Protein AF-A0A0S4PT50-F1 (afdb_monomer)

pLDDT: mean 87.24, std 13.88, range [37.84, 98.81]

InterPro domains:
  IPR005046 Protein of unknown function DUF285 [PF03382] (153-265)

Solvent-accessible surface area (backbone atoms only — not comparable to full-atom values): 17778 Å² total; per-residue (Å²): 135,84,82,76,79,74,79,75,79,73,50,76,64,54,51,41,27,49,50,45,51,54,52,56,55,48,55,72,72,46,51,79,85,48,44,64,60,50,49,52,51,50,51,53,38,44,74,74,64,33,58,88,52,67,66,62,51,51,53,44,51,52,51,45,50,50,46,46,48,53,68,63,68,55,84,69,82,73,95,81,78,55,49,80,75,36,70,64,42,50,47,45,53,50,52,57,48,45,71,73,36,92,53,52,66,62,40,50,46,68,71,73,50,65,82,75,46,71,75,85,56,77,77,41,72,35,70,38,54,70,54,42,46,55,53,72,69,39,75,77,56,28,46,46,18,42,46,45,78,51,38,62,58,39,53,47,57,37,48,60,33,82,60,70,70,62,59,38,51,54,69,45,68,44,57,81,28,36,37,36,27,26,22,31,19,41,11,44,54,43,57,64,67,54,43,76,42,47,43,61,51,23,35,33,36,29,24,22,31,18,38,9,36,39,29,58,51,62,49,46,77,38,46,41,55,54,25,33,30,36,32,23,21,32,18,35,9,33,50,25,60,52,60,52,44,77,37,46,40,53,48,23,30,30,36,27,27,24,34,15,38,9,36,50,26,60,56,64,52,47,73,42,35,36,53,51,30,55,35,39,26,23,24,35,22,41,10,46,49,38,71,61,70,46,57,67,35,56,88,26,46,36,86,90,45,44,46,46,48,30,59,49,73,30,45,71,54,73,90,75,73,56,83,66,67,36,81,49,54,42,76,46,98,87,73,38,44,43,76,111

Structure (mmCIF, N/CA/C/O backbone):
data_AF-A0A0S4PT50-F1
#
_entry.id   AF-A0A0S4PT50-F1
#
loop_
_atom_site.group_PDB
_atom_site.id
_atom_site.type_symbol
_atom_site.label_atom_id
_atom_site.label_alt_id
_atom_site.label_comp_id
_atom_site.label_asym_id
_atom_site.label_entity_id
_atom_site.label_seq_id
_atom_site.pdbx_PDB_ins_code
_atom_site.Cartn_x
_atom_site.Cartn_y
_atom_site.Cartn_z
_atom_site.occupancy
_atom_site.B_iso_or_equiv
_atom_site.auth_seq_id
_atom_site.auth_comp_id
_atom_site.auth_asym_id
_atom_site.auth_atom_id
_atom_site.pdbx_PDB_model_num
ATOM 1 N N . MET A 1 1 ? 23.728 16.546 46.001 1.00 37.84 1 MET A N 1
ATOM 2 C CA . MET A 1 1 ? 22.811 15.415 46.245 1.00 37.84 1 MET A CA 1
ATOM 3 C C . MET A 1 1 ? 22.078 15.161 44.945 1.00 37.84 1 MET A C 1
ATOM 5 O O . MET A 1 1 ? 21.221 15.949 44.573 1.00 37.84 1 MET A O 1
ATOM 9 N N . GLU A 1 2 ? 22.522 14.156 44.195 1.00 38.00 2 GLU A N 1
ATOM 10 C CA . GLU A 1 2 ? 21.869 13.728 42.958 1.00 38.00 2 GLU A CA 1
ATOM 11 C C . GLU A 1 2 ? 20.488 13.161 43.289 1.00 38.00 2 GLU A C 1
ATOM 13 O O . GLU A 1 2 ? 20.361 12.212 44.064 1.00 38.00 2 GLU A O 1
ATOM 18 N N . ASN A 1 3 ? 19.453 13.764 42.708 1.00 40.28 3 ASN A N 1
ATOM 19 C CA . ASN A 1 3 ? 18.083 13.273 42.767 1.00 40.28 3 ASN A CA 1
ATOM 20 C C . ASN A 1 3 ? 17.994 11.965 41.965 1.00 40.28 3 ASN A C 1
ATOM 22 O O . ASN A 1 3 ? 17.721 11.968 40.763 1.00 40.28 3 ASN A O 1
ATOM 26 N N . LYS A 1 4 ? 18.224 10.830 42.633 1.00 45.53 4 LYS A N 1
ATOM 27 C CA . LYS A 1 4 ? 17.764 9.527 42.152 1.00 45.53 4 LYS A CA 1
ATOM 28 C C . LYS A 1 4 ? 16.236 9.576 42.113 1.00 45.53 4 LYS A C 1
ATOM 30 O O . LYS A 1 4 ? 15.585 9.435 43.142 1.00 45.53 4 LYS A O 1
ATOM 35 N N . LYS A 1 5 ? 15.656 9.798 40.929 1.00 47.50 5 LYS A N 1
ATOM 36 C CA . LYS A 1 5 ? 14.254 9.452 40.663 1.00 47.50 5 LYS A CA 1
ATOM 37 C C . LYS A 1 5 ? 14.133 7.939 40.850 1.00 47.50 5 LYS A C 1
ATOM 39 O O . LYS A 1 5 ? 14.455 7.176 39.944 1.00 47.50 5 LYS A O 1
ATOM 44 N N . GLU A 1 6 ? 13.730 7.509 42.040 1.00 46.19 6 GLU A N 1
ATOM 45 C CA . GLU A 1 6 ? 13.283 6.141 42.273 1.00 46.19 6 GLU A CA 1
ATOM 46 C C . GLU A 1 6 ? 12.108 5.868 41.331 1.00 46.19 6 GLU A C 1
ATOM 48 O O . GLU A 1 6 ? 11.058 6.510 41.408 1.00 46.19 6 GLU A O 1
ATOM 53 N N . SER A 1 7 ? 12.297 4.947 40.387 1.00 55.12 7 SER A N 1
ATOM 54 C CA . SER A 1 7 ? 11.207 4.446 39.560 1.00 55.12 7 SER A CA 1
ATOM 55 C C . SER A 1 7 ? 10.262 3.654 40.460 1.00 55.12 7 SER A C 1
ATOM 57 O O . SER A 1 7 ? 10.511 2.484 40.749 1.00 55.12 7 SER A O 1
ATOM 59 N N . LYS A 1 8 ? 9.206 4.307 40.948 1.00 77.31 8 LYS A N 1
ATOM 60 C CA . LYS A 1 8 ? 8.160 3.663 41.743 1.00 77.31 8 LYS A CA 1
ATOM 61 C C . LYS A 1 8 ? 7.569 2.502 40.938 1.00 77.31 8 LYS A C 1
ATOM 63 O O . LYS A 1 8 ? 7.150 2.688 39.795 1.00 77.31 8 LYS A O 1
ATOM 68 N N . GLU A 1 9 ? 7.576 1.301 41.510 1.00 83.81 9 GLU A N 1
ATOM 69 C CA . GLU A 1 9 ? 7.018 0.129 40.841 1.00 83.81 9 GLU A CA 1
ATOM 70 C C . GLU A 1 9 ? 5.496 0.280 40.701 1.00 83.81 9 GLU A C 1
ATOM 72 O O . GLU A 1 9 ? 4.805 0.593 41.671 1.00 83.81 9 GLU A O 1
ATOM 77 N N . LEU A 1 10 ? 4.979 0.074 39.485 1.00 84.88 10 LEU A N 1
ATOM 78 C CA . LEU A 1 10 ? 3.548 0.184 39.203 1.00 84.88 10 LEU A CA 1
ATOM 79 C C . LEU A 1 10 ? 2.766 -0.880 39.984 1.00 84.88 10 LEU A C 1
ATOM 81 O O . LEU A 1 10 ? 3.103 -2.068 39.970 1.00 84.88 10 LEU A O 1
ATOM 85 N N . THR A 1 11 ? 1.667 -0.469 40.600 1.00 91.50 11 THR A N 1
ATOM 86 C CA . THR A 1 11 ? 0.688 -1.369 41.208 1.00 91.50 11 THR A CA 1
ATOM 87 C C . THR A 1 11 ? 0.082 -2.310 40.154 1.00 91.50 11 THR A C 1
ATOM 89 O O . THR A 1 11 ? 0.075 -1.999 38.958 1.00 91.50 11 THR A O 1
ATOM 92 N N . PRO A 1 12 ? -0.498 -3.460 40.549 1.00 91.62 12 PRO A N 1
ATOM 93 C CA . PRO A 1 12 ? -1.178 -4.352 39.607 1.00 91.62 12 PRO A CA 1
ATOM 94 C C . PRO A 1 12 ? -2.287 -3.665 38.794 1.00 91.62 12 PRO A C 1
ATOM 96 O O . PRO A 1 12 ? -2.508 -4.017 37.636 1.00 91.62 12 PRO A O 1
ATOM 99 N N . GLN A 1 13 ? -2.973 -2.681 39.384 1.00 91.69 13 GLN A N 1
ATOM 100 C CA . GLN A 1 13 ? -3.990 -1.885 38.697 1.00 91.69 13 GLN A CA 1
ATOM 101 C C . GLN A 1 13 ? -3.366 -0.948 37.658 1.00 91.69 13 GLN A C 1
ATOM 103 O O . GLN A 1 13 ? -3.816 -0.922 36.516 1.00 91.69 13 GLN A O 1
ATOM 108 N N . GLU A 1 14 ? -2.308 -0.223 38.023 1.00 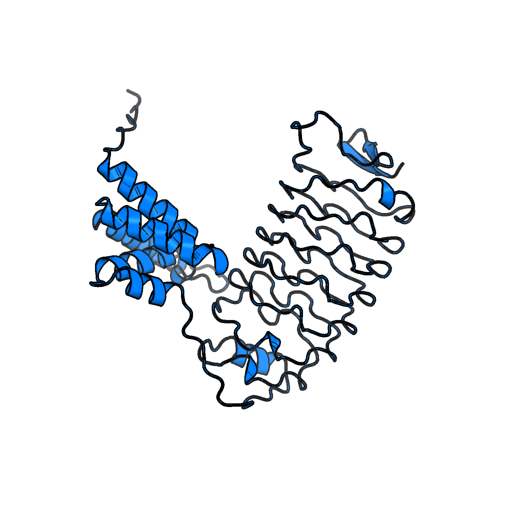90.44 14 GLU A N 1
ATOM 109 C CA . GLU A 1 14 ? -1.590 0.663 37.100 1.00 90.44 14 GLU A CA 1
ATOM 110 C C . GLU A 1 14 ? -0.959 -0.118 35.938 1.00 90.44 14 GLU A C 1
ATOM 112 O O . GLU A 1 14 ? -1.009 0.341 34.799 1.00 90.44 14 GLU A O 1
ATOM 117 N N . LYS A 1 15 ? -0.443 -1.333 36.190 1.00 92.50 15 LYS A N 1
ATOM 118 C CA . LYS A 1 15 ? 0.046 -2.245 35.139 1.00 92.50 15 LYS A CA 1
ATOM 119 C C . LYS A 1 15 ? -1.070 -2.597 34.140 1.00 92.50 15 LYS A C 1
ATOM 121 O O . LYS A 1 15 ? -0.847 -2.489 32.937 1.00 92.50 15 LYS A O 1
ATOM 126 N N . ARG A 1 16 ? -2.280 -2.934 34.613 1.00 94.62 16 ARG A N 1
ATOM 127 C CA . ARG A 1 16 ? -3.446 -3.203 33.741 1.00 94.62 16 ARG A CA 1
ATOM 128 C C . ARG A 1 16 ? -3.918 -1.968 32.974 1.00 94.62 16 ARG A C 1
ATOM 130 O O . ARG A 1 16 ? -4.246 -2.077 31.798 1.00 94.62 16 ARG A O 1
ATOM 137 N N . ASN A 1 17 ? -3.954 -0.803 33.621 1.00 93.75 17 ASN A N 1
ATOM 138 C CA . ASN A 1 17 ? -4.331 0.451 32.963 1.00 93.75 17 ASN A CA 1
ATOM 139 C C . ASN A 1 17 ? -3.337 0.793 31.848 1.00 93.75 17 ASN A C 1
ATOM 141 O O . ASN A 1 17 ? -3.745 1.147 30.746 1.00 93.75 17 ASN A O 1
ATOM 145 N N . LYS A 1 18 ? -2.035 0.627 32.114 1.00 92.94 18 LYS A N 1
ATOM 146 C CA . LYS A 1 18 ? -0.983 0.797 31.112 1.00 92.94 18 LYS A CA 1
ATOM 147 C C . LYS A 1 18 ? -1.167 -0.154 29.931 1.00 92.94 18 LYS A C 1
ATOM 149 O O . LYS A 1 18 ? -1.162 0.303 28.796 1.00 92.94 18 LYS A O 1
ATOM 154 N N . GLU A 1 19 ? -1.407 -1.438 30.192 1.00 95.44 19 GLU A N 1
ATOM 155 C CA . GLU A 1 19 ? -1.668 -2.422 29.135 1.00 95.44 19 GLU A CA 1
ATOM 156 C C . GLU A 1 19 ? -2.895 -2.039 28.291 1.00 95.44 19 GLU A C 1
ATOM 158 O O . GLU A 1 19 ? -2.848 -2.111 27.066 1.00 95.44 19 GLU A O 1
ATOM 163 N N . LEU A 1 20 ? -3.972 -1.552 28.919 1.00 95.50 20 LEU A N 1
ATOM 164 C CA . LEU A 1 20 ? -5.142 -1.041 28.202 1.00 95.50 20 LEU A CA 1
ATOM 165 C C . LEU A 1 20 ? -4.768 0.115 27.263 1.00 95.50 20 LEU A C 1
ATOM 167 O O . LEU A 1 20 ? -5.202 0.120 26.112 1.00 95.50 20 LEU A O 1
ATOM 171 N N . TYR A 1 21 ? -3.953 1.071 27.716 1.00 93.19 21 TYR A N 1
ATOM 172 C CA . TYR A 1 21 ? -3.491 2.174 26.868 1.00 93.19 21 TYR A CA 1
ATOM 173 C C . TYR A 1 21 ? -2.593 1.703 25.726 1.00 93.19 21 TYR A C 1
ATOM 175 O O . TYR A 1 21 ? -2.772 2.163 24.601 1.00 93.19 21 TYR A O 1
ATOM 183 N N . ASP A 1 22 ? -1.688 0.759 25.981 1.00 92.12 22 ASP A N 1
ATOM 184 C CA . ASP A 1 22 ? -0.805 0.196 24.958 1.00 92.12 22 ASP A CA 1
ATOM 185 C C . ASP A 1 22 ? -1.619 -0.529 23.870 1.00 92.12 22 ASP A C 1
ATOM 187 O O . ASP A 1 22 ? -1.367 -0.362 22.672 1.00 92.12 22 ASP A O 1
ATOM 191 N N . VAL A 1 23 ? -2.661 -1.275 24.261 1.00 94.94 23 VAL A N 1
ATOM 192 C CA . VAL A 1 23 ? -3.580 -1.929 23.317 1.00 94.94 23 VAL A CA 1
ATOM 193 C C . VAL A 1 23 ? -4.413 -0.897 22.549 1.00 94.94 23 VAL A C 1
ATOM 195 O O . VAL A 1 23 ? -4.546 -1.024 21.333 1.00 94.94 23 VAL A O 1
ATOM 198 N N . LEU A 1 24 ? -4.948 0.142 23.202 1.00 93.94 24 LEU A N 1
ATOM 199 C CA . LEU A 1 24 ? -5.718 1.201 22.528 1.00 93.94 24 LEU A CA 1
ATOM 200 C C . LEU A 1 24 ? -4.862 2.026 21.561 1.00 93.94 24 LEU A C 1
ATOM 202 O O . LEU A 1 24 ? -5.328 2.359 20.474 1.00 93.94 24 LEU A O 1
ATOM 206 N N . SER A 1 25 ? -3.610 2.305 21.924 1.00 90.00 25 SER A N 1
ATOM 207 C CA . SER A 1 25 ? -2.632 2.922 21.028 1.00 90.00 25 SER A CA 1
ATOM 208 C C . SER A 1 25 ? -2.338 2.004 19.839 1.00 90.00 25 SER A C 1
ATOM 210 O O . SER A 1 25 ? -2.403 2.431 18.691 1.00 90.00 25 SER A O 1
ATOM 212 N N . SER A 1 26 ? -2.176 0.697 20.077 1.00 89.25 26 SER A N 1
ATOM 213 C CA . SER A 1 26 ? -2.018 -0.289 18.997 1.00 89.25 26 SER A CA 1
ATOM 214 C C . SER A 1 26 ? -3.228 -0.330 18.051 1.00 89.25 26 SER A C 1
ATOM 216 O O . SER A 1 26 ? -3.057 -0.548 16.853 1.00 89.25 26 SER A O 1
ATOM 218 N N . CYS A 1 27 ? -4.447 -0.076 18.549 1.00 89.38 27 CYS A N 1
ATOM 219 C CA . CYS A 1 27 ? -5.648 0.020 17.710 1.00 89.38 27 CYS A CA 1
ATOM 220 C C . CYS A 1 27 ? -5.592 1.192 16.733 1.00 89.38 27 CYS A C 1
ATOM 222 O O . CYS A 1 27 ? -6.231 1.116 15.684 1.00 89.38 27 CYS A O 1
ATOM 224 N N . LEU A 1 28 ? -4.867 2.273 17.064 1.00 84.12 28 LEU A N 1
ATOM 225 C CA . LEU A 1 28 ? -4.762 3.421 16.173 1.00 84.12 28 LEU A CA 1
ATOM 226 C C . LEU A 1 28 ? -4.229 2.970 14.834 1.00 84.12 28 LEU A C 1
ATOM 228 O O . LEU A 1 28 ? -4.897 3.284 13.858 1.00 84.12 28 LEU A O 1
ATOM 232 N N . ASP A 1 29 ? -3.139 2.194 14.811 1.00 75.88 29 ASP A N 1
ATOM 233 C CA . ASP A 1 29 ? -2.405 1.748 13.618 1.00 75.88 29 ASP A CA 1
ATOM 234 C C . ASP A 1 29 ? -2.698 0.334 13.121 1.00 75.88 29 ASP A C 1
ATOM 236 O O . ASP A 1 29 ? -2.192 -0.067 12.069 1.00 75.88 29 ASP A O 1
ATOM 240 N N . ALA A 1 30 ? -3.560 -0.397 13.821 1.00 77.56 30 ALA A N 1
ATOM 241 C CA . ALA A 1 30 ? -3.919 -1.750 13.442 1.00 77.56 30 ALA A CA 1
ATOM 242 C C . ALA A 1 30 ? -4.595 -1.822 12.055 1.00 77.56 30 ALA A C 1
ATOM 244 O O . ALA A 1 30 ? -5.423 -0.962 11.713 1.00 77.56 30 ALA A O 1
ATOM 245 N N . PRO A 1 31 ? -4.279 -2.853 11.249 1.00 70.00 31 PRO A N 1
ATOM 246 C CA . PRO A 1 31 ? -5.059 -3.189 10.065 1.00 70.00 31 PRO A CA 1
ATOM 247 C C . PRO A 1 31 ? -6.458 -3.683 10.476 1.00 70.00 31 PRO A C 1
ATOM 249 O O . PRO A 1 31 ? -6.676 -4.122 11.609 1.00 70.00 31 PRO A O 1
ATOM 252 N N . LYS A 1 32 ? -7.428 -3.605 9.557 1.00 72.31 32 LYS A N 1
ATOM 253 C CA . LYS A 1 32 ? -8.847 -3.874 9.848 1.00 72.31 32 LYS A CA 1
ATOM 254 C C . LYS A 1 32 ? -9.072 -5.284 10.399 1.00 72.31 32 LYS A C 1
ATOM 256 O O . LYS A 1 32 ? -9.910 -5.485 11.270 1.00 72.31 32 LYS A O 1
ATOM 261 N N . GLU A 1 33 ? -8.300 -6.240 9.909 1.00 75.31 33 GLU A N 1
ATOM 262 C CA . GLU A 1 33 ? -8.368 -7.656 10.256 1.00 75.31 33 GLU A CA 1
ATOM 263 C C . GLU A 1 33 ? -7.905 -7.918 11.701 1.00 75.31 33 GLU A C 1
ATOM 265 O O . GLU A 1 33 ? -8.362 -8.864 12.338 1.00 75.31 33 GLU A O 1
ATOM 270 N N . GLU A 1 34 ? -7.035 -7.061 12.249 1.00 85.50 34 GLU A N 1
ATOM 271 C CA . GLU A 1 34 ? -6.552 -7.155 13.633 1.00 85.50 34 GLU A CA 1
ATOM 272 C C . GLU A 1 34 ? -7.472 -6.432 14.633 1.00 85.50 34 GLU A C 1
ATOM 274 O O . GLU A 1 34 ? -7.420 -6.724 15.833 1.00 85.50 34 GLU A O 1
ATOM 279 N N . LEU A 1 35 ? -8.343 -5.524 14.168 1.00 85.69 35 LEU A N 1
ATOM 280 C CA . LEU A 1 35 ? -9.188 -4.700 15.040 1.00 85.69 35 LEU A CA 1
ATOM 281 C C . LEU A 1 35 ? -10.147 -5.521 15.907 1.00 85.69 35 LEU A C 1
ATOM 283 O O . LEU A 1 35 ? -10.324 -5.171 17.068 1.00 85.69 35 LEU A O 1
ATOM 287 N N . GLU A 1 36 ? -10.721 -6.620 15.409 1.00 89.12 36 GLU A N 1
ATOM 288 C CA . GLU A 1 36 ? -11.612 -7.472 16.221 1.00 89.12 36 GLU A CA 1
ATOM 289 C C . GLU A 1 36 ? -10.854 -8.194 17.346 1.00 89.12 36 GLU A C 1
ATOM 291 O O . GLU A 1 36 ? -11.331 -8.291 18.478 1.00 89.12 36 GLU A O 1
ATOM 296 N N . SER A 1 37 ? -9.625 -8.642 17.072 1.00 93.12 37 SER A N 1
ATOM 297 C CA . SER A 1 37 ? -8.757 -9.246 18.091 1.00 93.12 37 SER A CA 1
ATOM 298 C C . SER A 1 37 ? -8.346 -8.220 19.151 1.00 93.12 37 SER A C 1
ATOM 300 O O . SER A 1 37 ? -8.388 -8.494 20.353 1.00 93.12 37 SER A O 1
ATOM 302 N N . LEU A 1 38 ? -7.999 -7.002 18.727 1.00 94.69 38 LEU A N 1
ATOM 303 C CA . LEU A 1 38 ? -7.662 -5.912 19.641 1.00 94.69 38 LEU A CA 1
ATOM 304 C C . LEU A 1 38 ? -8.875 -5.442 20.449 1.00 94.69 38 LEU A C 1
ATOM 306 O O . LEU A 1 38 ? -8.748 -5.240 21.655 1.00 94.69 38 LEU A O 1
ATOM 310 N N . LYS A 1 39 ? -10.058 -5.359 19.833 1.00 95.06 39 LYS A N 1
ATOM 311 C CA . LYS A 1 39 ? -11.332 -5.097 20.512 1.00 95.06 39 LYS A CA 1
ATOM 312 C C . LYS A 1 39 ? -11.562 -6.101 21.635 1.00 95.06 39 LYS A C 1
ATOM 314 O O . LYS A 1 39 ? -11.836 -5.696 22.763 1.00 95.06 39 LYS A O 1
ATOM 319 N N . ALA A 1 40 ? -11.394 -7.395 21.360 1.00 95.88 40 ALA A N 1
ATOM 320 C CA . ALA A 1 40 ? -11.537 -8.440 22.370 1.00 95.88 40 ALA A CA 1
ATOM 321 C C . ALA A 1 40 ? -10.553 -8.250 23.539 1.00 95.88 40 ALA A C 1
ATOM 323 O O . ALA A 1 40 ? -10.951 -8.358 24.698 1.00 95.88 40 ALA A O 1
ATOM 324 N N . LYS A 1 41 ? -9.290 -7.888 23.261 1.00 97.00 41 LYS A N 1
ATOM 325 C CA . LYS A 1 41 ? -8.294 -7.577 24.306 1.00 97.00 41 LYS A CA 1
ATOM 326 C C . LYS A 1 41 ? -8.685 -6.360 25.145 1.00 97.00 41 LYS A C 1
ATOM 328 O O . LYS A 1 41 ? -8.591 -6.419 26.368 1.00 97.00 41 LYS A O 1
ATOM 333 N N . VAL A 1 42 ? -9.148 -5.281 24.511 1.00 96.62 42 VAL A N 1
ATOM 334 C CA . VAL A 1 42 ? -9.623 -4.067 25.199 1.00 96.62 42 VAL A CA 1
ATOM 335 C C . VAL A 1 42 ? -10.769 -4.403 26.149 1.00 96.62 42 VAL A C 1
ATOM 337 O O . VAL A 1 42 ? -10.726 -4.025 27.319 1.00 96.62 42 VAL A O 1
ATOM 340 N N . LEU A 1 43 ? -11.774 -5.140 25.670 1.00 96.12 43 LEU A N 1
ATOM 341 C CA . LEU A 1 43 ? -12.934 -5.520 26.477 1.00 96.12 43 LEU A CA 1
ATOM 342 C C . LEU A 1 43 ? -12.529 -6.432 27.644 1.00 96.12 43 LEU A C 1
ATOM 344 O O . LEU A 1 43 ? -12.908 -6.156 28.779 1.00 96.12 43 LEU A O 1
ATOM 348 N N . ALA A 1 44 ? -11.670 -7.426 27.402 1.00 96.88 44 ALA A N 1
ATOM 349 C CA . ALA A 1 44 ? -11.168 -8.318 28.446 1.00 96.88 44 ALA A CA 1
ATOM 350 C C . ALA A 1 44 ? -10.356 -7.583 29.529 1.00 96.88 44 ALA A C 1
ATOM 352 O O . ALA A 1 44 ? -10.430 -7.932 30.708 1.00 96.88 44 ALA A O 1
ATOM 353 N N . LEU A 1 45 ? -9.573 -6.562 29.163 1.00 96.94 45 LEU A N 1
ATOM 354 C CA . LEU A 1 45 ? -8.845 -5.738 30.134 1.00 96.94 45 LEU A CA 1
ATOM 355 C C . LEU A 1 45 ? -9.804 -4.918 31.001 1.00 96.94 45 LEU A C 1
ATOM 357 O O . LEU A 1 45 ? -9.629 -4.871 32.219 1.00 96.94 45 LEU A O 1
ATOM 361 N N . ILE A 1 46 ? -10.837 -4.327 30.394 1.00 94.06 46 ILE A N 1
ATOM 362 C CA . ILE A 1 46 ? -11.876 -3.578 31.115 1.00 94.06 46 ILE A CA 1
ATOM 363 C C . ILE A 1 46 ? -12.642 -4.501 32.076 1.00 94.06 46 ILE A C 1
ATOM 365 O O . ILE A 1 46 ? -12.852 -4.136 33.230 1.00 94.06 46 ILE A O 1
ATOM 369 N N . GLU A 1 47 ? -12.996 -5.717 31.651 1.00 94.00 47 GLU A N 1
ATOM 370 C CA . GLU A 1 47 ? -13.642 -6.728 32.504 1.00 94.00 47 GLU A CA 1
ATOM 371 C C . GLU A 1 47 ? -12.759 -7.156 33.685 1.00 94.00 47 GLU A C 1
ATOM 373 O O . GLU A 1 47 ? -13.252 -7.346 34.795 1.00 94.00 47 GLU A O 1
ATOM 378 N N . LYS A 1 48 ? -11.435 -7.223 33.487 1.00 95.50 48 LYS A N 1
ATOM 379 C CA . LYS A 1 48 ? -10.440 -7.449 34.554 1.00 95.50 48 LYS A CA 1
ATOM 380 C C . LYS A 1 48 ? -10.206 -6.222 35.447 1.00 95.50 48 LYS A C 1
ATOM 382 O O . LYS A 1 48 ? -9.279 -6.214 36.261 1.00 95.50 48 LYS A O 1
ATOM 387 N N . GLY A 1 49 ? -11.021 -5.182 35.297 1.00 93.31 49 GLY A N 1
ATOM 388 C CA . GLY A 1 49 ? -10.998 -3.982 36.118 1.00 93.31 49 GLY A CA 1
ATOM 389 C C . GLY A 1 49 ? -9.995 -2.929 35.666 1.00 93.31 49 GLY A C 1
ATOM 390 O O . GLY A 1 49 ? -9.705 -2.035 36.453 1.00 93.31 49 GLY A O 1
ATOM 391 N N . ALA A 1 50 ? -9.435 -2.999 34.451 1.00 94.50 50 ALA A N 1
ATOM 392 C CA . ALA A 1 50 ? -8.675 -1.873 33.904 1.00 94.50 50 ALA A CA 1
ATOM 393 C C . ALA A 1 50 ? -9.587 -0.642 33.787 1.00 94.50 50 ALA A C 1
ATOM 395 O O . ALA A 1 50 ? -10.715 -0.725 33.295 1.00 94.50 50 ALA A O 1
ATOM 396 N N . VAL A 1 51 ? -9.094 0.507 34.239 1.00 92.44 51 VAL A N 1
ATOM 397 C CA . VAL A 1 51 ? -9.830 1.770 34.230 1.00 92.44 51 VAL A CA 1
ATOM 398 C C . VAL A 1 51 ? -9.135 2.775 33.327 1.00 92.44 51 VAL A C 1
ATOM 400 O O . VAL A 1 51 ? -7.909 2.875 33.304 1.00 92.44 51 VAL A O 1
ATOM 403 N N . ILE A 1 52 ? -9.940 3.538 32.589 1.00 89.44 52 ILE A N 1
ATOM 404 C CA . ILE A 1 52 ? -9.461 4.726 31.888 1.00 89.44 52 ILE A CA 1
ATOM 405 C C . ILE A 1 52 ? -9.402 5.845 32.922 1.00 89.44 52 ILE A C 1
ATOM 407 O O . ILE A 1 52 ? -10.436 6.356 33.360 1.00 89.44 52 ILE A O 1
ATOM 411 N N . ASP A 1 53 ? -8.189 6.172 33.338 1.00 87.06 53 ASP A N 1
ATOM 412 C CA . ASP A 1 53 ? -7.917 7.171 34.358 1.00 87.06 53 ASP A CA 1
ATOM 413 C C . ASP A 1 53 ? -8.272 8.577 33.860 1.00 87.06 53 ASP A C 1
ATOM 415 O O . ASP A 1 53 ? -7.939 8.968 32.736 1.00 87.06 53 ASP A O 1
ATOM 419 N N . LYS A 1 54 ? -8.942 9.350 34.718 1.00 88.75 54 LYS A N 1
ATOM 420 C CA . LYS A 1 54 ? -9.221 10.763 34.457 1.00 88.75 54 LYS A CA 1
ATOM 421 C C . LYS A 1 54 ? -7.930 11.567 34.398 1.00 88.75 54 LYS A C 1
ATOM 423 O O . LYS A 1 54 ? -7.844 12.457 33.563 1.00 88.75 54 LYS A O 1
ATOM 428 N N . GLU A 1 55 ? -6.940 11.231 35.224 1.00 89.69 55 GLU A N 1
ATOM 429 C CA . GLU A 1 55 ? -5.632 11.883 35.213 1.00 89.69 55 GLU A CA 1
ATOM 430 C C . GLU A 1 55 ? -4.958 11.706 33.852 1.00 89.69 55 GLU A C 1
ATOM 432 O O . GLU A 1 55 ? -4.503 12.683 33.263 1.00 89.69 55 GLU A O 1
ATOM 437 N N . LYS A 1 56 ? -5.029 10.502 33.264 1.00 88.81 56 LYS A N 1
ATOM 438 C CA . LYS A 1 56 ? -4.455 10.260 31.936 1.00 88.81 56 LYS A CA 1
ATOM 439 C C . LYS A 1 56 ? -5.138 11.063 30.829 1.00 88.81 56 LYS A C 1
ATOM 441 O O . LYS A 1 56 ? -4.480 11.511 29.892 1.00 88.81 56 LYS A O 1
ATOM 446 N N . ILE A 1 57 ? -6.458 11.233 30.921 1.00 91.81 57 ILE A N 1
ATOM 447 C CA . ILE A 1 57 ? -7.201 12.100 30.001 1.00 91.81 57 ILE A CA 1
ATOM 448 C C . ILE A 1 57 ? -6.736 13.550 30.169 1.00 91.81 57 ILE A C 1
ATOM 450 O O . ILE A 1 57 ? -6.422 14.175 29.163 1.00 91.81 57 ILE A O 1
ATOM 454 N N . SER A 1 58 ? -6.634 14.051 31.403 1.00 93.81 58 SER A N 1
ATOM 455 C CA . SER A 1 58 ? -6.174 15.417 31.686 1.00 93.81 58 SER A CA 1
ATOM 456 C C . SER A 1 58 ? -4.743 15.670 31.201 1.00 93.81 58 SER A C 1
ATOM 458 O O . SER A 1 58 ? -4.475 16.721 30.628 1.00 93.81 58 SER A O 1
ATOM 460 N N . GLU A 1 59 ? -3.829 14.708 31.375 1.00 93.25 59 GLU A N 1
ATOM 461 C CA . GLU A 1 59 ? -2.459 14.782 30.844 1.00 93.25 59 GLU A CA 1
ATOM 462 C C . GLU A 1 59 ? -2.449 14.939 29.320 1.00 93.25 59 GLU A C 1
ATOM 464 O O . GLU A 1 59 ? -1.739 15.785 28.783 1.00 93.25 59 GLU A O 1
ATOM 469 N N . LEU A 1 60 ? -3.244 14.126 28.614 1.00 92.50 60 LEU A N 1
ATOM 470 C CA . LEU A 1 60 ? -3.351 14.197 27.157 1.00 92.50 60 LEU A CA 1
ATOM 471 C C . LEU A 1 60 ? -4.043 15.484 26.696 1.00 92.50 60 LEU A C 1
ATOM 473 O O . LEU A 1 60 ? -3.674 16.022 25.659 1.00 92.50 60 LEU A O 1
ATOM 477 N N . GLU A 1 61 ? -5.031 15.985 27.442 1.00 94.00 61 GLU A N 1
ATOM 478 C CA . GLU A 1 61 ? -5.664 17.282 27.169 1.00 94.00 61 GLU A CA 1
ATOM 479 C C . GLU A 1 61 ? -4.664 18.430 27.293 1.00 94.00 61 GLU A C 1
ATOM 481 O O . GLU A 1 61 ? -4.605 19.262 26.391 1.00 94.00 61 GLU A O 1
ATOM 486 N N . ALA A 1 62 ? -3.865 18.447 28.363 1.00 93.25 62 ALA A N 1
ATOM 487 C CA . ALA A 1 62 ? -2.815 19.442 28.555 1.00 93.25 62 ALA A CA 1
ATOM 488 C C . ALA A 1 62 ? -1.775 19.363 27.430 1.00 93.25 62 ALA A C 1
ATOM 490 O O . ALA A 1 62 ? -1.515 20.362 26.773 1.00 93.25 62 ALA A O 1
ATOM 491 N N . TYR A 1 63 ? -1.280 18.160 27.123 1.00 93.00 63 TYR A N 1
ATOM 492 C CA . TYR A 1 63 ? -0.300 17.955 26.055 1.00 93.00 63 TYR A CA 1
ATOM 493 C C . TYR A 1 63 ? -0.808 18.405 24.678 1.00 93.00 63 TYR A C 1
ATOM 495 O O . TYR A 1 63 ? -0.109 19.104 23.951 1.00 93.00 63 TYR A O 1
ATOM 503 N N . VAL A 1 64 ? -2.040 18.033 24.314 1.00 90.25 64 VAL A N 1
ATOM 504 C CA . VAL A 1 64 ? -2.658 18.466 23.052 1.00 90.25 64 VAL A CA 1
ATOM 505 C C . VAL A 1 64 ? -2.851 19.984 23.030 1.00 90.25 64 VAL A C 1
ATOM 507 O O . VAL A 1 64 ? -2.618 20.591 21.991 1.00 90.25 64 VAL A O 1
ATOM 510 N N . SER A 1 65 ? -3.255 20.598 24.145 1.00 89.19 65 SER A N 1
ATOM 511 C CA . SER A 1 65 ? -3.424 22.053 24.243 1.00 89.19 65 SER A CA 1
ATOM 512 C C . SER A 1 65 ? -2.096 22.795 24.085 1.00 89.19 65 SER A C 1
ATOM 514 O O . SER A 1 65 ? -2.042 23.795 23.374 1.00 89.19 65 SER A O 1
ATOM 516 N N . ASP A 1 66 ? -1.030 22.300 24.714 1.00 88.44 66 ASP A N 1
ATOM 517 C CA . ASP A 1 66 ? 0.314 22.868 24.597 1.00 88.44 66 ASP A CA 1
ATOM 518 C C . ASP A 1 66 ? 0.825 22.752 23.153 1.00 88.44 66 ASP A C 1
ATOM 520 O O . ASP A 1 66 ? 1.357 23.718 22.615 1.00 88.44 66 ASP A O 1
ATOM 524 N N . LEU A 1 67 ? 0.582 21.615 22.486 1.00 85.31 67 LEU A N 1
ATOM 525 C CA . LEU A 1 67 ? 0.888 21.437 21.062 1.00 85.31 67 LEU A CA 1
ATOM 526 C C . LEU A 1 67 ? 0.091 22.391 20.161 1.00 85.31 67 LEU A C 1
ATOM 528 O O . LEU A 1 67 ? 0.632 22.918 19.191 1.00 85.31 67 LEU A O 1
ATOM 532 N N . GLU A 1 68 ? -1.200 22.603 20.442 1.00 82.88 68 GLU A N 1
ATOM 533 C CA . GLU A 1 68 ? -2.021 23.569 19.698 1.00 82.88 68 GLU A CA 1
ATOM 534 C C . GLU A 1 68 ? -1.472 24.993 19.845 1.00 82.88 68 GLU A C 1
ATOM 536 O O . GLU A 1 68 ? -1.425 25.723 18.854 1.00 82.88 68 GLU A O 1
ATOM 541 N N . GLN A 1 69 ? -1.017 25.362 21.045 1.00 81.00 69 GLN A N 1
ATOM 542 C CA . GLN A 1 69 ? -0.413 26.663 21.323 1.00 81.00 69 GLN A CA 1
ATOM 543 C C . GLN A 1 69 ? 0.967 26.808 20.663 1.00 81.00 69 GLN A C 1
ATOM 545 O O . GLN A 1 69 ? 1.221 27.818 20.013 1.00 81.00 69 GLN A O 1
ATOM 550 N N . GLU A 1 70 ? 1.8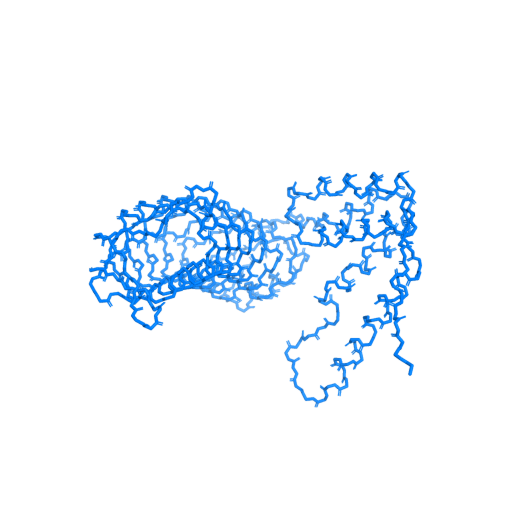29 25.790 20.745 1.00 81.19 70 GLU A N 1
ATOM 551 C CA . GLU A 1 70 ? 3.135 25.762 20.071 1.00 81.19 70 GLU A CA 1
ATOM 552 C C . GLU A 1 70 ? 2.974 25.954 18.557 1.00 81.19 70 GLU A C 1
ATOM 554 O O . GLU A 1 70 ? 3.662 26.772 17.949 1.00 81.19 70 GLU A O 1
ATOM 559 N N . TYR A 1 71 ? 2.011 25.258 17.944 1.00 77.38 71 TYR A N 1
ATOM 560 C CA . TYR A 1 71 ? 1.734 25.385 16.510 1.00 77.38 71 TYR A CA 1
ATOM 561 C C . TYR A 1 71 ? 1.148 26.749 16.126 1.00 77.38 71 TYR A C 1
ATOM 563 O O . TYR A 1 71 ? 1.214 27.122 14.953 1.00 77.38 71 TYR A O 1
ATOM 571 N N . TRP A 1 72 ? 0.562 27.475 17.080 1.00 68.06 72 TRP A N 1
ATOM 572 C CA . TRP A 1 72 ? 0.024 28.819 16.882 1.00 68.06 72 TRP A CA 1
ATOM 573 C C . TRP A 1 72 ? 1.087 29.914 17.068 1.00 68.06 72 TRP A C 1
ATOM 575 O O . TRP A 1 72 ? 1.104 30.884 16.310 1.00 68.06 72 TRP A O 1
ATOM 585 N N . ASP A 1 73 ? 1.979 29.754 18.048 1.00 64.75 73 ASP A N 1
ATOM 586 C CA . ASP A 1 73 ? 3.004 30.742 18.414 1.00 64.75 73 ASP A CA 1
ATOM 587 C C . ASP A 1 73 ? 4.225 30.728 17.485 1.00 64.75 73 ASP A C 1
ATOM 589 O O . ASP A 1 73 ? 4.950 31.729 17.398 1.00 64.75 73 ASP A O 1
ATOM 593 N N . ASP A 1 74 ? 4.422 29.638 16.735 1.00 61.72 74 ASP A N 1
ATOM 594 C CA . ASP A 1 74 ? 5.438 29.517 15.689 1.00 61.72 74 ASP A CA 1
ATOM 595 C C . ASP A 1 74 ? 5.044 30.383 14.470 1.00 61.72 74 ASP A C 1
ATOM 597 O O . ASP A 1 74 ? 4.619 29.927 13.406 1.00 61.72 74 ASP A O 1
ATOM 601 N N . SER A 1 75 ? 5.163 31.700 14.657 1.00 50.06 75 SER A N 1
ATOM 602 C CA . SER A 1 75 ? 4.842 32.794 13.729 1.00 50.06 75 SER A CA 1
ATOM 603 C C . SER A 1 75 ? 5.758 32.857 12.491 1.00 50.06 75 SER A C 1
ATOM 605 O O . SER A 1 75 ? 5.850 33.880 11.810 1.00 50.06 75 SER A O 1
ATOM 607 N N . ALA A 1 76 ? 6.370 31.730 12.124 1.00 45.47 76 ALA A N 1
ATOM 608 C CA . ALA A 1 76 ? 7.081 31.516 10.877 1.00 45.47 76 ALA A CA 1
ATOM 609 C C . ALA A 1 76 ? 6.681 30.168 10.240 1.00 45.47 76 ALA A C 1
ATOM 611 O O . ALA A 1 76 ? 7.359 29.159 10.377 1.00 45.47 76 ALA A O 1
ATOM 612 N N . VAL A 1 77 ? 5.610 30.211 9.436 1.00 50.31 77 VAL A N 1
ATOM 613 C CA . VAL A 1 77 ? 5.445 29.417 8.201 1.00 50.31 77 VAL A CA 1
ATOM 614 C C . VAL A 1 77 ? 5.527 27.889 8.373 1.00 50.31 77 VAL A C 1
ATOM 616 O O . VAL A 1 77 ? 6.600 27.349 8.169 1.00 50.31 77 VAL A O 1
ATOM 619 N N . TYR A 1 78 ? 4.426 27.131 8.556 1.00 47.62 78 TYR A N 1
ATOM 620 C CA . TYR A 1 78 ? 4.423 25.734 8.055 1.00 47.62 78 TYR A CA 1
ATOM 621 C C . TYR A 1 78 ? 3.053 25.070 7.763 1.00 47.62 78 TYR A C 1
ATOM 623 O O . TYR A 1 78 ? 2.232 24.809 8.637 1.00 47.62 78 TYR A O 1
ATOM 631 N N . ALA A 1 79 ? 2.884 24.735 6.478 1.00 48.84 79 ALA A N 1
ATOM 632 C CA . ALA A 1 79 ? 2.289 23.550 5.829 1.00 48.84 79 ALA A CA 1
ATOM 633 C C . ALA A 1 79 ? 1.084 22.773 6.421 1.00 48.84 79 ALA A C 1
ATOM 635 O O . ALA A 1 79 ? 0.936 21.590 6.115 1.00 48.84 79 ALA A O 1
ATOM 636 N N . GLY A 1 80 ? 0.192 23.387 7.200 1.00 56.69 80 GLY A N 1
ATOM 637 C CA . GLY A 1 80 ? -1.080 22.748 7.576 1.00 56.69 80 GLY A CA 1
ATOM 638 C C . GLY A 1 80 ? -0.964 21.643 8.633 1.00 56.69 80 GLY A C 1
ATOM 639 O O . GLY A 1 80 ? -1.723 20.675 8.583 1.00 56.69 80 GLY A O 1
ATOM 640 N N . ARG A 1 81 ? -0.029 21.787 9.584 1.00 66.75 81 ARG A N 1
ATOM 641 C CA . ARG A 1 81 ? 0.036 20.948 10.793 1.00 66.75 81 ARG A CA 1
ATOM 642 C C . ARG A 1 81 ? -1.127 21.283 11.734 1.00 66.75 81 ARG A C 1
ATOM 644 O O . ARG A 1 81 ? -1.460 22.449 11.915 1.00 66.75 81 ARG A O 1
ATOM 651 N N . SER A 1 82 ? -1.741 20.268 12.335 1.00 76.25 82 SER A N 1
ATOM 652 C CA . SER A 1 82 ? -2.766 20.423 13.369 1.00 76.25 82 SER A CA 1
ATOM 653 C C . SER A 1 82 ? -2.522 19.406 14.474 1.00 76.25 82 SER A C 1
ATOM 655 O O . SER A 1 82 ? -2.266 18.242 14.175 1.00 76.25 82 SER A O 1
ATOM 657 N N . ALA A 1 83 ? -2.671 19.800 15.743 1.00 81.06 83 ALA A N 1
ATOM 658 C CA . ALA A 1 83 ? -2.636 18.845 16.854 1.00 81.06 83 ALA A CA 1
ATOM 659 C C . ALA A 1 83 ? -3.694 17.740 16.687 1.00 81.06 83 ALA A C 1
ATOM 661 O O . ALA A 1 83 ? -3.506 16.620 17.140 1.00 81.06 83 ALA A O 1
ATOM 662 N N . LYS A 1 84 ? -4.777 18.011 15.944 1.00 81.31 84 LYS A N 1
ATOM 663 C CA . LYS A 1 84 ? -5.809 17.020 15.602 1.00 81.31 84 LYS A CA 1
ATOM 664 C C . LYS A 1 84 ? -5.302 15.852 14.755 1.00 81.31 84 LYS A C 1
ATOM 666 O O . LYS A 1 84 ? -5.994 14.841 14.651 1.00 81.31 84 LYS A O 1
ATOM 671 N N . ASP A 1 85 ? -4.127 15.999 14.154 1.00 74.62 85 ASP A N 1
ATOM 672 C CA . ASP A 1 85 ? -3.501 14.991 13.305 1.00 74.62 85 ASP A CA 1
ATOM 673 C C . ASP A 1 85 ? -2.537 14.078 14.073 1.00 74.62 85 ASP A C 1
ATOM 675 O O . ASP A 1 85 ? -1.957 13.175 13.469 1.00 74.62 85 ASP A O 1
ATOM 679 N N . THR A 1 86 ? -2.343 14.300 15.378 1.00 83.19 86 THR A N 1
ATOM 680 C CA . THR A 1 86 ? -1.409 13.513 16.188 1.00 83.19 86 THR A CA 1
ATOM 681 C C . THR A 1 86 ? -2.044 12.236 16.740 1.00 83.19 86 THR A C 1
ATOM 683 O O . THR A 1 86 ? -3.267 12.119 16.903 1.00 83.19 86 THR A O 1
ATOM 686 N N . GLU A 1 87 ? -1.196 11.253 17.049 1.00 85.12 87 GLU A N 1
ATOM 687 C CA . GLU A 1 87 ? -1.610 9.998 17.684 1.00 85.12 87 GLU A CA 1
ATOM 688 C C . GLU A 1 87 ? -2.174 10.260 19.090 1.00 85.12 87 GLU A C 1
ATOM 690 O O . GLU A 1 87 ? -3.156 9.634 19.489 1.00 85.12 87 GLU A O 1
ATOM 695 N N . GLU A 1 88 ? -1.639 11.254 19.804 1.00 90.12 88 GLU A N 1
ATOM 696 C CA . GLU A 1 88 ? -2.100 11.675 21.127 1.00 90.12 88 GLU A CA 1
ATOM 697 C C . GLU A 1 88 ? -3.515 12.250 21.080 1.00 90.12 88 GLU A C 1
ATOM 699 O O . GLU A 1 88 ? -4.349 11.894 21.918 1.00 90.12 88 GLU A O 1
ATOM 704 N N . TYR A 1 89 ? -3.832 13.075 20.075 1.00 89.81 89 TYR A N 1
ATOM 705 C CA . TYR A 1 89 ? -5.194 13.567 19.886 1.00 89.81 89 TYR A CA 1
ATOM 706 C C . TYR A 1 89 ? -6.159 12.425 19.569 1.00 89.81 89 TYR A C 1
ATOM 708 O O . TYR A 1 89 ? -7.253 12.354 20.137 1.00 89.81 89 TYR A O 1
ATOM 716 N N . ALA A 1 90 ? -5.762 11.500 18.692 1.00 89.00 90 ALA A N 1
ATOM 717 C CA . ALA A 1 90 ? -6.587 10.351 18.340 1.00 89.00 90 ALA A CA 1
ATOM 718 C C . ALA A 1 90 ? -6.844 9.440 19.555 1.00 89.00 90 ALA A C 1
ATOM 720 O O . ALA A 1 90 ? -7.993 9.053 19.805 1.00 89.00 90 ALA A O 1
ATOM 721 N N . LEU A 1 91 ? -5.809 9.164 20.355 1.00 92.12 91 LEU A N 1
ATOM 722 C CA . LEU A 1 91 ? -5.916 8.422 21.609 1.00 92.12 91 LEU A CA 1
ATOM 723 C C . LEU A 1 91 ? -6.838 9.144 22.599 1.00 92.12 91 LEU A C 1
ATOM 725 O O . LEU A 1 91 ? -7.738 8.520 23.161 1.00 92.12 91 LEU A O 1
ATOM 729 N N . LEU A 1 92 ? -6.697 10.463 22.754 1.00 93.31 92 LEU A N 1
ATOM 730 C CA . LEU A 1 92 ? -7.564 11.274 23.609 1.00 93.31 92 LEU A CA 1
ATOM 731 C C . LEU A 1 92 ? -9.049 11.134 23.227 1.00 93.31 92 LEU A C 1
ATOM 733 O O . LEU A 1 92 ? -9.900 10.972 24.108 1.00 93.31 92 LEU A O 1
ATOM 737 N N . GLN A 1 93 ? -9.383 11.142 21.930 1.00 92.69 93 GLN A N 1
ATOM 738 C CA . GLN A 1 93 ? -10.766 10.944 21.473 1.00 92.69 93 GLN A CA 1
ATOM 739 C C . GLN A 1 93 ? -11.298 9.542 21.802 1.00 92.69 93 GLN A C 1
ATOM 741 O O . GLN A 1 93 ? -12.453 9.404 22.224 1.00 92.69 93 GLN A O 1
ATOM 746 N N . ILE A 1 94 ? -10.464 8.508 21.654 1.00 93.38 94 ILE A N 1
ATOM 747 C CA . ILE A 1 94 ? -10.807 7.129 22.026 1.00 93.38 94 ILE A CA 1
ATOM 748 C C . ILE A 1 94 ? -11.113 7.047 23.521 1.00 93.38 94 ILE A C 1
ATOM 750 O O . ILE A 1 94 ? -12.193 6.582 23.896 1.00 93.38 94 ILE A O 1
ATOM 754 N N . LEU A 1 95 ? -10.208 7.551 24.368 1.00 94.44 95 LEU A N 1
ATOM 755 C CA . LEU A 1 95 ? -10.370 7.523 25.822 1.00 94.44 95 LEU A CA 1
ATOM 756 C C . LEU A 1 95 ? -11.641 8.263 26.247 1.00 94.44 95 LEU A C 1
ATOM 758 O O . LEU A 1 95 ? -12.474 7.698 26.955 1.00 94.44 95 LEU A O 1
ATOM 762 N N . LYS A 1 96 ? -11.866 9.483 25.743 1.00 94.62 96 LYS A N 1
ATOM 763 C CA . LYS A 1 96 ? -13.081 10.265 26.032 1.00 94.62 96 LYS A CA 1
ATOM 764 C C . LYS A 1 96 ? -14.362 9.522 25.664 1.00 94.62 96 LYS A C 1
ATOM 766 O O . LYS A 1 96 ? -15.335 9.557 26.425 1.00 94.62 96 LYS A O 1
ATOM 771 N N . LYS A 1 97 ? -14.391 8.868 24.501 1.00 94.50 97 LYS A N 1
ATOM 772 C CA . LYS A 1 97 ? -15.578 8.160 24.013 1.00 94.50 97 LYS A CA 1
ATOM 773 C C . LYS A 1 97 ? -15.830 6.870 24.784 1.00 94.50 97 LYS A C 1
ATOM 775 O O . LYS A 1 97 ? -16.963 6.641 25.207 1.00 94.50 97 LYS A O 1
ATOM 780 N N . LEU A 1 98 ? -14.790 6.072 25.024 1.00 94.56 98 LEU A N 1
ATOM 781 C CA . LEU A 1 98 ? -14.899 4.858 25.825 1.00 94.56 98 LEU A CA 1
ATOM 782 C C . LEU A 1 98 ? -15.319 5.184 27.255 1.00 94.56 98 LEU A C 1
ATOM 784 O O . LEU A 1 98 ? -16.244 4.546 27.741 1.00 94.56 98 LEU A O 1
ATOM 788 N N . THR A 1 99 ? -14.752 6.198 27.912 1.00 93.88 99 THR A N 1
ATOM 789 C CA . THR A 1 99 ? -15.118 6.579 29.290 1.00 93.88 99 THR A CA 1
ATOM 790 C C . THR A 1 99 ? -16.601 6.923 29.429 1.00 93.88 99 THR A C 1
ATOM 792 O O . THR A 1 99 ? -17.251 6.446 30.358 1.00 93.88 99 THR A O 1
ATOM 795 N N . LYS A 1 100 ? -17.171 7.678 28.480 1.00 93.44 100 LYS A N 1
ATOM 796 C CA . LYS A 1 100 ? -18.587 8.095 28.505 1.00 93.44 100 LYS A CA 1
ATOM 797 C C . LYS A 1 100 ? -19.569 6.990 28.107 1.00 93.44 100 LYS A C 1
ATOM 799 O O . LYS A 1 100 ? -20.759 7.090 28.404 1.00 93.44 100 LYS A O 1
ATOM 804 N N . ALA A 1 101 ? -19.109 5.961 27.402 1.00 94.62 101 ALA A N 1
ATOM 805 C CA . ALA A 1 101 ? -19.987 4.937 26.860 1.00 94.62 101 ALA A CA 1
ATOM 806 C C . ALA A 1 101 ? -20.483 3.955 27.928 1.00 94.62 101 ALA A C 1
ATOM 808 O O . ALA A 1 101 ? -19.688 3.417 28.703 1.00 94.62 101 ALA A O 1
ATOM 809 N N . LYS A 1 102 ? -21.792 3.672 27.903 1.00 93.62 102 LYS A N 1
ATOM 810 C CA . LYS A 1 102 ? -22.401 2.572 28.670 1.00 93.62 102 LYS A CA 1
ATOM 811 C C . LYS A 1 102 ? -22.013 1.210 28.091 1.00 93.62 102 LYS A C 1
ATOM 813 O O . LYS A 1 102 ? -21.645 0.312 28.831 1.00 93.62 102 LYS A O 1
ATOM 818 N N . ASP A 1 103 ? -22.057 1.099 26.767 1.00 95.38 103 ASP A N 1
ATOM 819 C CA . ASP A 1 103 ? -21.652 -0.087 26.015 1.00 95.38 103 ASP A CA 1
ATOM 820 C C . ASP A 1 103 ? -20.283 0.172 25.372 1.00 95.38 103 ASP A C 1
ATOM 822 O O . ASP A 1 103 ? -20.162 0.948 24.417 1.00 95.38 103 ASP A O 1
ATOM 826 N N . LYS A 1 104 ? -19.238 -0.440 25.943 1.00 94.19 104 LYS A N 1
ATOM 827 C CA . LYS A 1 104 ? -17.854 -0.262 25.483 1.00 94.19 104 LYS A CA 1
ATOM 828 C C . LYS A 1 104 ? -17.620 -0.904 24.119 1.00 94.19 104 LYS A C 1
ATOM 830 O O . LYS A 1 104 ? -16.882 -0.330 23.323 1.00 94.19 104 LYS A O 1
ATOM 835 N N . ALA A 1 105 ? -18.269 -2.033 23.830 1.00 93.69 105 ALA A N 1
ATOM 836 C CA . ALA A 1 105 ? -18.125 -2.731 22.557 1.00 93.69 105 ALA A CA 1
ATOM 837 C C . ALA A 1 105 ? -18.693 -1.881 21.416 1.00 93.69 105 ALA A C 1
ATOM 839 O O . ALA A 1 105 ? -17.981 -1.576 20.462 1.00 93.69 105 ALA A O 1
ATOM 840 N N . LYS A 1 106 ? -19.921 -1.372 21.571 1.00 92.69 106 LYS A N 1
ATOM 841 C CA . LYS A 1 106 ? -20.543 -0.481 20.579 1.00 92.69 106 LYS A CA 1
ATOM 842 C C . LYS A 1 106 ? -19.780 0.835 20.406 1.00 92.69 106 LYS A C 1
ATOM 844 O O . LYS A 1 106 ? -19.683 1.373 19.300 1.00 92.69 106 LYS A O 1
ATOM 849 N N . ALA A 1 107 ? -19.238 1.385 21.494 1.00 93.25 107 ALA A N 1
ATOM 850 C CA . ALA A 1 107 ? -18.418 2.590 21.427 1.00 93.25 107 ALA A CA 1
ATOM 851 C C . ALA A 1 107 ? -17.116 2.357 20.658 1.00 93.25 107 ALA A C 1
ATOM 853 O O . ALA A 1 107 ? -16.780 3.191 19.814 1.00 93.25 107 ALA A O 1
ATOM 854 N N . PHE A 1 108 ? -16.447 1.226 20.902 1.00 92.31 108 PHE A N 1
ATOM 855 C CA . PHE A 1 108 ? -15.282 0.782 20.143 1.00 92.31 108 PHE A CA 1
ATOM 856 C C . PHE A 1 108 ? -15.620 0.625 18.657 1.00 92.31 108 PHE A C 1
ATOM 858 O O . PHE A 1 108 ? -14.957 1.223 17.813 1.00 92.31 108 PHE A O 1
ATOM 865 N N . ASP A 1 109 ? -16.714 -0.062 18.326 1.00 88.38 109 ASP A N 1
ATOM 866 C CA . ASP A 1 109 ? -17.132 -0.248 16.931 1.00 88.38 109 ASP A CA 1
ATOM 867 C C . ASP A 1 109 ? -17.322 1.088 16.225 1.00 88.38 109 ASP A C 1
ATOM 869 O O . ASP A 1 109 ? -16.806 1.305 15.137 1.00 88.38 109 ASP A O 1
ATOM 873 N N . SER A 1 110 ? -17.967 2.047 16.882 1.00 86.19 110 SER A N 1
ATOM 874 C CA . SER A 1 110 ? -18.165 3.382 16.314 1.00 86.19 110 SER A CA 1
ATOM 875 C C . SER A 1 110 ? -16.908 4.272 16.271 1.00 86.19 110 SER A C 1
ATOM 877 O O . SER A 1 110 ? -17.000 5.409 15.806 1.00 86.19 110 SER A O 1
ATOM 879 N N . LEU A 1 111 ? -15.781 3.844 16.850 1.00 86.19 111 LEU A N 1
ATOM 880 C CA . LEU A 1 111 ? -14.480 4.526 16.765 1.00 86.19 111 LEU A CA 1
ATOM 881 C C . LEU A 1 111 ? -13.656 4.019 15.579 1.00 86.19 111 LEU A C 1
ATOM 883 O O . LEU A 1 111 ? -12.973 4.815 14.936 1.00 86.19 111 LEU A O 1
ATOM 887 N N . PHE A 1 112 ? -13.725 2.715 15.305 1.00 80.25 112 PHE A N 1
ATOM 888 C CA . PHE A 1 112 ? -12.824 2.040 14.369 1.00 80.25 112 PHE A CA 1
ATOM 889 C C . PHE A 1 112 ? -13.523 1.443 13.145 1.00 80.25 112 PHE A C 1
ATOM 891 O O . PHE A 1 112 ? -12.861 1.141 12.156 1.00 80.25 112 PHE A O 1
ATOM 898 N N . THR A 1 113 ? -14.850 1.333 13.162 1.00 71.88 113 THR A N 1
ATOM 899 C CA . THR A 1 113 ? -15.641 1.032 11.967 1.00 71.88 113 THR A CA 1
ATOM 900 C C . THR A 1 113 ? -15.948 2.354 11.274 1.00 71.88 113 THR A C 1
ATOM 902 O O . THR A 1 113 ? -16.658 3.189 11.850 1.00 71.88 113 THR A O 1
ATOM 905 N N . PRO A 1 114 ? -15.428 2.596 10.059 1.00 62.50 114 PRO A N 1
ATOM 906 C CA . PRO A 1 114 ? -15.804 3.782 9.315 1.00 62.50 114 PRO A CA 1
ATOM 907 C C . PRO A 1 114 ? -17.317 3.778 9.100 1.00 62.50 114 PRO A C 1
ATOM 909 O O . PRO A 1 114 ? -17.916 2.725 8.870 1.00 62.50 114 PRO A O 1
ATOM 912 N N . LYS A 1 115 ? -17.950 4.954 9.155 1.00 61.94 115 LYS A N 1
ATOM 913 C CA . LYS A 1 115 ? -19.294 5.098 8.593 1.00 61.94 115 LYS A CA 1
ATOM 914 C C . LYS A 1 115 ? -19.153 4.844 7.099 1.00 61.94 115 LYS A C 1
ATOM 916 O O . LYS A 1 115 ? -18.756 5.752 6.382 1.00 61.94 115 LYS A O 1
ATOM 921 N N . THR A 1 116 ? -19.427 3.618 6.663 1.00 60.22 116 THR A N 1
ATOM 922 C CA . THR A 1 116 ? -19.403 3.271 5.245 1.00 60.22 116 THR A CA 1
ATOM 923 C C . THR A 1 116 ? -20.372 4.195 4.540 1.00 60.22 116 THR A C 1
ATOM 925 O O . THR A 1 116 ? -21.580 4.165 4.805 1.00 60.22 116 THR A O 1
ATOM 928 N N . SER A 1 117 ? -19.831 5.051 3.688 1.00 67.44 117 SER A N 1
ATOM 929 C CA . SER A 1 117 ? -20.647 5.853 2.792 1.00 67.44 117 SER A CA 1
ATOM 930 C C . SER A 1 117 ? -21.401 4.883 1.875 1.00 67.44 117 SER A C 1
ATOM 932 O O . SER A 1 117 ? -20.812 4.027 1.222 1.00 67.44 117 SER A O 1
ATOM 934 N N . GLN A 1 118 ? -22.734 4.913 1.921 1.00 78.12 118 GLN A N 1
ATOM 935 C CA . GLN A 1 118 ? -23.547 4.068 1.049 1.00 78.12 118 GLN A CA 1
ATOM 936 C C . GLN A 1 118 ? -23.562 4.677 -0.351 1.00 78.12 118 GLN A C 1
ATOM 938 O O . GLN A 1 118 ? -23.724 5.891 -0.490 1.00 78.12 118 GLN A O 1
ATOM 943 N N . SER A 1 119 ? -23.423 3.827 -1.369 1.00 86.75 119 SER A N 1
ATOM 944 C CA . SER A 1 119 ? -23.532 4.249 -2.765 1.00 86.75 119 SER A CA 1
ATOM 945 C C . SER A 1 119 ? -24.900 4.875 -3.034 1.00 86.75 119 SER A C 1
ATOM 947 O O . SER A 1 119 ? -25.935 4.329 -2.646 1.00 86.75 119 SER A O 1
ATOM 949 N N . LYS A 1 120 ? -24.898 6.006 -3.736 1.00 87.88 120 LYS A N 1
ATOM 950 C CA . LYS A 1 120 ? -26.079 6.677 -4.296 1.00 87.88 120 LYS A CA 1
ATOM 951 C C . LYS A 1 120 ? -26.165 6.495 -5.817 1.00 87.88 120 LYS A C 1
ATOM 953 O O . LYS A 1 120 ? -26.965 7.163 -6.469 1.00 87.88 120 LYS A O 1
ATOM 958 N N . GLY A 1 121 ? -25.349 5.599 -6.374 1.00 86.31 121 GLY A N 1
ATOM 959 C CA . GLY A 1 121 ? -25.091 5.492 -7.806 1.00 86.31 121 GLY A CA 1
ATOM 960 C C . GLY A 1 121 ? -24.026 6.486 -8.273 1.00 86.31 121 GLY A C 1
ATOM 961 O O . GLY A 1 121 ? -23.727 7.475 -7.601 1.00 86.31 121 GLY A O 1
ATOM 962 N N . VAL A 1 122 ? -23.453 6.224 -9.451 1.00 85.88 122 VAL A N 1
ATOM 963 C CA . VAL A 1 122 ? -22.439 7.097 -10.060 1.00 85.88 122 VAL A CA 1
ATOM 964 C C . VAL A 1 122 ? -23.029 8.492 -10.270 1.00 85.88 122 VAL A C 1
ATOM 966 O O . VAL A 1 122 ? -23.898 8.692 -11.117 1.00 85.88 122 VAL A O 1
ATOM 969 N N . THR A 1 123 ? -22.560 9.454 -9.481 1.00 90.19 123 THR A N 1
ATOM 970 C CA . THR A 1 123 ? -23.106 10.821 -9.411 1.00 90.19 123 THR A CA 1
ATOM 971 C C . THR A 1 123 ? -22.057 11.888 -9.693 1.00 90.19 123 THR A C 1
ATOM 973 O O . THR A 1 123 ? -22.411 13.032 -9.980 1.00 90.19 123 THR A O 1
ATOM 976 N N . TYR A 1 124 ? -20.770 11.529 -9.677 1.00 97.12 124 TYR A N 1
ATOM 977 C CA . TYR A 1 124 ? -19.677 12.467 -9.899 1.00 97.12 124 TYR A CA 1
ATOM 978 C C . TYR A 1 124 ? -18.846 12.075 -11.120 1.00 97.12 124 TYR A C 1
ATOM 980 O O . TYR A 1 124 ? -18.381 10.947 -11.219 1.00 97.12 124 TYR A O 1
ATOM 988 N N . GLN A 1 125 ? -18.619 13.025 -12.031 1.00 97.44 125 GLN A N 1
ATOM 989 C CA . GLN A 1 125 ? -17.825 12.823 -13.253 1.00 97.44 125 GLN A CA 1
ATOM 990 C C . GLN A 1 125 ? -16.771 13.932 -13.420 1.00 97.44 125 GLN A C 1
ATOM 992 O O . GLN A 1 125 ? -16.893 14.781 -14.315 1.00 97.44 125 GLN A O 1
ATOM 997 N N . PRO A 1 126 ? -15.756 14.003 -12.541 1.00 97.69 126 PRO A N 1
ATOM 998 C CA . PRO A 1 126 ? -14.704 15.004 -12.657 1.00 97.69 126 PRO A CA 1
ATOM 999 C C . PRO A 1 126 ? -13.970 14.874 -13.999 1.00 97.69 126 PRO A C 1
ATOM 1001 O O . PRO A 1 126 ? 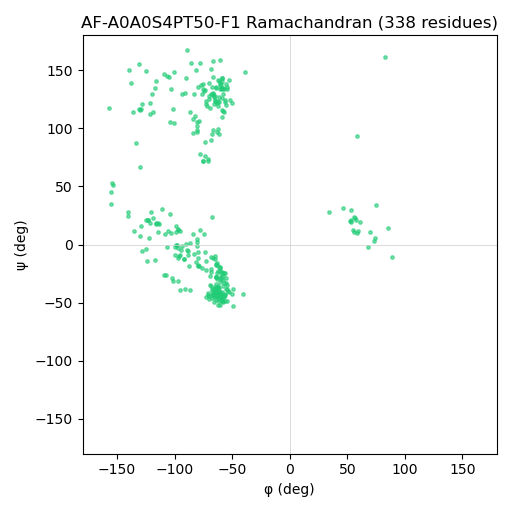-13.588 13.788 -14.419 1.00 97.69 126 PRO A O 1
ATOM 1004 N N . LYS A 1 127 ? -13.739 16.008 -14.667 1.00 95.75 127 LYS A N 1
ATOM 1005 C CA . LYS A 1 127 ? -12.960 16.079 -15.920 1.00 95.75 127 LYS A CA 1
ATOM 1006 C C . LYS A 1 127 ? -11.510 16.514 -15.703 1.00 95.75 127 LYS A C 1
ATOM 1008 O O . LYS A 1 127 ? -10.750 16.666 -16.648 1.00 95.75 127 LYS A O 1
ATOM 1013 N N . THR A 1 128 ? -11.131 16.782 -14.453 1.00 96.56 128 THR A N 1
ATOM 1014 C CA . THR A 1 128 ? -9.779 17.211 -14.086 1.00 96.56 128 THR A CA 1
ATOM 1015 C C . THR A 1 128 ? -9.342 16.541 -12.790 1.00 96.56 128 THR A C 1
ATOM 1017 O O . THR A 1 128 ? -10.159 16.302 -11.895 1.00 96.56 128 THR A O 1
ATOM 1020 N N . LYS A 1 129 ? -8.029 16.321 -12.644 1.00 96.62 129 LYS A N 1
ATOM 1021 C CA . LYS A 1 129 ? -7.423 15.839 -11.392 1.00 96.62 129 LYS A CA 1
ATOM 1022 C C . LYS A 1 129 ? -7.783 16.732 -10.202 1.00 96.62 129 LYS A C 1
ATOM 1024 O O . LYS A 1 129 ? -8.062 16.237 -9.118 1.00 96.62 129 LYS A O 1
ATOM 1029 N N . ALA A 1 130 ? -7.836 18.053 -10.398 1.00 96.69 130 ALA A N 1
ATOM 1030 C CA . ALA A 1 130 ? -8.198 19.001 -9.343 1.00 96.69 130 ALA A CA 1
ATOM 1031 C C . ALA A 1 130 ? -9.651 18.835 -8.864 1.00 96.69 130 ALA A C 1
ATOM 1033 O O . ALA A 1 130 ? -9.908 18.916 -7.664 1.00 96.69 130 ALA A O 1
ATOM 1034 N N . ALA A 1 131 ? -10.595 18.585 -9.778 1.00 97.94 131 ALA A N 1
ATOM 1035 C CA . ALA A 1 131 ? -11.980 18.292 -9.416 1.00 97.94 131 ALA A CA 1
ATOM 1036 C C . ALA A 1 131 ? -12.084 16.958 -8.664 1.00 97.94 131 ALA A C 1
ATOM 1038 O O . ALA A 1 131 ? -12.708 16.909 -7.606 1.00 97.94 131 ALA A O 1
ATOM 1039 N N . LEU A 1 132 ? -11.399 15.914 -9.145 1.00 98.31 132 LEU A N 1
ATOM 1040 C CA . LEU A 1 132 ? -11.342 14.620 -8.461 1.00 98.31 132 LEU A CA 1
ATOM 1041 C C . LEU A 1 132 ? -10.752 14.756 -7.048 1.00 98.31 132 LEU A C 1
ATOM 1043 O O . LEU A 1 132 ? -11.349 14.278 -6.089 1.00 98.31 132 LEU A O 1
ATOM 1047 N N . LYS A 1 133 ? -9.659 15.516 -6.885 1.00 97.44 133 LYS A N 1
ATOM 1048 C CA . LYS A 1 133 ? -9.050 15.804 -5.576 1.00 97.44 133 LYS A CA 1
ATOM 1049 C C . LYS A 1 133 ? -9.990 16.479 -4.578 1.00 97.44 133 LYS A C 1
ATOM 1051 O O . LYS A 1 133 ? -9.826 16.289 -3.376 1.00 97.44 133 LYS A O 1
ATOM 1056 N N . LYS A 1 134 ? -10.948 17.289 -5.035 1.00 96.81 134 LYS A N 1
ATOM 1057 C CA . LYS A 1 134 ? -11.956 17.884 -4.142 1.00 96.81 134 LYS A CA 1
ATOM 1058 C C . LYS A 1 134 ? -12.942 16.828 -3.645 1.00 96.81 134 LYS A C 1
ATOM 1060 O O . LYS A 1 134 ? -13.246 16.818 -2.461 1.00 96.81 134 LYS A O 1
ATOM 1065 N N . LEU A 1 135 ? -13.379 15.929 -4.528 1.00 97.06 135 LEU A N 1
ATOM 1066 C CA . LEU A 1 135 ? -14.338 14.871 -4.204 1.00 97.06 135 LEU A CA 1
ATOM 1067 C C . LEU A 1 135 ? -13.751 13.832 -3.245 1.00 97.06 135 LEU A C 1
ATOM 1069 O O . LEU A 1 135 ? -14.375 13.498 -2.248 1.00 97.06 135 LEU A O 1
ATOM 1073 N N . ILE A 1 136 ? -12.524 13.364 -3.488 1.00 96.06 136 ILE A N 1
ATOM 1074 C CA . ILE A 1 136 ? -11.894 12.351 -2.622 1.00 96.06 136 ILE A CA 1
ATOM 1075 C C . ILE A 1 136 ? -11.637 12.855 -1.191 1.00 96.06 136 ILE A C 1
ATOM 1077 O O . ILE A 1 136 ? -11.617 12.050 -0.259 1.00 96.06 136 ILE A O 1
ATOM 1081 N N . LYS A 1 137 ? -11.444 14.175 -1.015 1.00 92.38 137 LYS A N 1
ATOM 1082 C CA . LYS A 1 137 ? -11.253 14.825 0.294 1.00 92.38 137 LYS A CA 1
ATOM 1083 C C . LYS A 1 137 ? -12.541 14.893 1.110 1.00 92.38 137 LYS A C 1
ATOM 1085 O O . LYS A 1 137 ? -12.467 15.035 2.326 1.00 92.38 137 LYS A O 1
ATOM 1090 N N . ASP A 1 138 ? -13.698 14.809 0.462 1.00 91.94 138 ASP A N 1
ATOM 1091 C CA . ASP A 1 138 ? -14.982 14.750 1.145 1.00 91.94 138 ASP A CA 1
ATOM 1092 C C . ASP A 1 138 ? -15.235 13.315 1.633 1.00 91.94 138 ASP A C 1
ATOM 1094 O O . ASP A 1 138 ? -15.596 12.412 0.873 1.00 91.94 138 ASP A O 1
ATOM 1098 N N . GLU A 1 139 ? -15.018 13.087 2.928 1.00 88.44 139 GLU A N 1
ATOM 1099 C CA . GLU A 1 139 ? -15.205 11.778 3.565 1.00 88.44 139 GLU A CA 1
ATOM 1100 C C . GLU A 1 139 ? -16.666 11.300 3.568 1.00 88.44 139 GLU A C 1
ATOM 1102 O O . GLU A 1 139 ? -16.917 10.125 3.827 1.00 88.44 139 GLU A O 1
ATOM 1107 N N . SER A 1 140 ? -17.635 12.172 3.257 1.00 86.62 140 SER A N 1
ATOM 1108 C CA . SER A 1 140 ? -19.042 11.779 3.119 1.00 86.62 140 SER A CA 1
ATOM 1109 C C . SER A 1 140 ? -19.362 11.120 1.773 1.00 86.62 140 SER A C 1
ATOM 1111 O O . SER A 1 140 ? -20.391 10.450 1.650 1.00 86.62 140 SER A O 1
ATOM 1113 N N . ILE A 1 141 ? -18.489 11.286 0.774 1.00 92.62 141 ILE A N 1
ATOM 1114 C CA . ILE A 1 141 ? -18.656 10.720 -0.566 1.00 92.62 141 ILE A CA 1
ATOM 1115 C C . ILE A 1 141 ? -18.178 9.269 -0.583 1.00 92.62 141 ILE A C 1
ATOM 1117 O O . ILE A 1 141 ? -17.044 8.985 -0.202 1.00 92.62 141 ILE A O 1
ATOM 1121 N N . TYR A 1 142 ? -19.015 8.368 -1.098 1.00 94.38 142 TYR A N 1
ATOM 1122 C CA . TYR A 1 142 ? -18.614 7.008 -1.455 1.00 94.38 142 TYR A CA 1
ATOM 1123 C C . TYR A 1 142 ? -17.762 7.040 -2.720 1.00 94.38 142 TYR A C 1
ATOM 1125 O O . TYR A 1 142 ? -18.215 7.523 -3.758 1.00 94.38 142 TYR A O 1
ATOM 1133 N N . LEU A 1 143 ? -16.521 6.542 -2.657 1.00 96.12 143 LEU A N 1
ATOM 1134 C CA . LEU A 1 143 ? -15.579 6.693 -3.774 1.00 96.12 143 LEU A CA 1
ATOM 1135 C C . LEU A 1 143 ? -16.075 5.985 -5.037 1.00 96.12 143 LEU A C 1
ATOM 1137 O O . LEU A 1 143 ? -15.827 6.469 -6.137 1.00 96.12 143 LEU A O 1
ATOM 1141 N N . GLY A 1 144 ? -16.838 4.901 -4.888 1.00 96.12 144 GLY A N 1
ATOM 1142 C CA . GLY A 1 144 ? -17.411 4.160 -6.013 1.00 96.12 144 GLY A CA 1
ATOM 1143 C C . GLY A 1 144 ? -18.502 4.909 -6.784 1.00 96.12 144 GLY A C 1
ATOM 1144 O O . GLY A 1 144 ? -18.874 4.467 -7.866 1.00 96.12 144 GLY A O 1
ATOM 1145 N N . ASP A 1 145 ? -18.993 6.041 -6.270 1.00 97.25 145 ASP A N 1
ATOM 1146 C CA . ASP A 1 145 ? -19.931 6.916 -6.988 1.00 97.25 145 ASP A CA 1
ATOM 1147 C C . ASP A 1 145 ? -19.212 7.944 -7.885 1.00 97.25 145 ASP A C 1
ATOM 1149 O O . ASP A 1 145 ? -19.859 8.785 -8.522 1.00 97.25 145 ASP A O 1
ATOM 1153 N N . ILE A 1 146 ? -17.877 7.899 -7.931 1.00 98.06 146 ILE A N 1
ATOM 1154 C CA . ILE A 1 146 ? -17.045 8.773 -8.755 1.00 98.06 146 ILE A CA 1
ATOM 1155 C C . ILE A 1 146 ? -16.580 8.013 -9.999 1.00 98.06 146 ILE A C 1
ATOM 1157 O O . ILE A 1 146 ? -15.810 7.060 -9.913 1.00 98.06 146 ILE A O 1
ATOM 1161 N N . ASP A 1 147 ? -16.998 8.481 -11.171 1.00 97.94 147 ASP A N 1
ATOM 1162 C CA . ASP A 1 147 ? -16.469 8.039 -12.457 1.00 97.94 147 ASP A CA 1
ATOM 1163 C C . ASP A 1 147 ? -15.173 8.792 -12.778 1.00 97.94 147 ASP A C 1
ATOM 1165 O O . ASP A 1 147 ? -15.165 9.996 -13.057 1.00 97.94 147 ASP A O 1
ATOM 1169 N N . VAL A 1 148 ? -14.062 8.061 -12.737 1.00 97.75 148 VAL A N 1
ATOM 1170 C CA . VAL A 1 148 ? -12.712 8.583 -12.973 1.00 97.75 148 VAL A CA 1
ATOM 1171 C C . VAL A 1 148 ? -12.270 8.518 -14.438 1.00 97.75 148 VAL A C 1
ATOM 1173 O O . VAL A 1 148 ? -11.167 8.963 -14.752 1.00 97.75 148 VAL A O 1
ATOM 1176 N N . SER A 1 149 ? -13.114 8.028 -15.356 1.00 96.06 149 SER A N 1
ATOM 1177 C CA . SER A 1 149 ? -12.776 7.895 -16.785 1.00 96.06 149 SER A CA 1
ATOM 1178 C C . SER A 1 149 ? -12.393 9.225 -17.450 1.00 96.06 149 SER A C 1
ATOM 1180 O O . SER A 1 149 ? -11.642 9.253 -18.421 1.00 96.06 149 SER A O 1
ATOM 1182 N N . GLY A 1 150 ? -12.869 10.350 -16.901 1.00 95.44 150 GLY A N 1
ATOM 1183 C CA . GLY A 1 150 ? -12.545 11.701 -17.363 1.00 95.44 150 GLY A CA 1
ATOM 1184 C C . GLY A 1 150 ? -11.197 12.255 -16.889 1.00 95.44 150 GLY A C 1
ATOM 1185 O O . GLY A 1 150 ? -10.872 13.389 -17.237 1.00 95.44 150 GLY A O 1
ATOM 1186 N N . VAL A 1 151 ? -10.427 11.516 -16.082 1.00 96.88 151 VAL A N 1
ATOM 1187 C CA . VAL A 1 151 ? -9.144 11.960 -15.511 1.00 96.88 151 VAL A CA 1
ATOM 1188 C C . VAL A 1 151 ? -8.040 11.000 -15.939 1.00 96.88 151 VAL A C 1
ATOM 1190 O O . VAL A 1 151 ? -8.113 9.817 -15.641 1.00 96.88 151 VAL A O 1
ATOM 1193 N N . SER A 1 152 ? -7.003 11.497 -16.615 1.00 93.12 152 SER A N 1
ATOM 1194 C CA . SER A 1 152 ? -5.897 10.677 -17.143 1.00 93.12 152 SER A CA 1
ATOM 1195 C C . SER A 1 152 ? -4.650 10.631 -16.251 1.00 93.12 152 SER A C 1
ATOM 1197 O O . SER A 1 152 ? -3.730 9.864 -16.520 1.00 93.12 152 SER A O 1
ATOM 1199 N N . ASP A 1 153 ? -4.590 11.491 -15.236 1.00 92.44 153 ASP A N 1
ATOM 1200 C CA . ASP A 1 153 ? -3.424 11.709 -14.380 1.00 92.44 153 ASP A CA 1
ATOM 1201 C C . ASP A 1 153 ? -3.796 11.422 -12.919 1.00 92.44 153 ASP A C 1
ATOM 1203 O O . ASP A 1 153 ? -4.606 12.143 -12.326 1.00 92.44 153 ASP A O 1
ATOM 1207 N N . PHE A 1 154 ? -3.218 10.355 -12.362 1.00 97.62 154 PHE A N 1
ATOM 1208 C CA . PHE A 1 154 ? -3.420 9.912 -10.977 1.00 97.62 154 PHE A CA 1
ATOM 1209 C C . PHE A 1 154 ? -2.238 10.268 -10.076 1.00 97.62 154 PHE A C 1
ATOM 1211 O O . PHE A 1 154 ? -2.194 9.846 -8.915 1.00 97.62 154 PHE A O 1
ATOM 1218 N N . THR A 1 155 ? -1.305 11.085 -10.573 1.00 97.88 155 THR A N 1
ATOM 1219 C CA . THR A 1 155 ? -0.189 11.560 -9.763 1.00 97.88 155 THR A CA 1
ATOM 1220 C C . THR A 1 155 ? -0.723 12.213 -8.493 1.00 97.88 155 THR A C 1
ATOM 1222 O O . THR A 1 155 ? -1.705 12.958 -8.544 1.00 97.88 155 THR A O 1
ATOM 1225 N N . ASN A 1 156 ? -0.107 11.907 -7.349 1.00 97.06 156 ASN A N 1
ATOM 1226 C CA . ASN A 1 156 ? -0.389 12.502 -6.038 1.00 97.06 156 ASN A CA 1
ATOM 1227 C C . ASN A 1 156 ? -1.876 12.618 -5.641 1.00 97.06 156 ASN A C 1
ATOM 1229 O O . ASN A 1 156 ? -2.257 13.570 -4.952 1.00 97.06 156 ASN A O 1
ATOM 1233 N N . LEU A 1 157 ? -2.736 11.697 -6.095 1.00 97.88 157 LEU A N 1
ATOM 1234 C CA . LEU A 1 157 ? -4.185 11.813 -5.934 1.00 97.88 157 LEU A CA 1
ATOM 1235 C C . LEU A 1 157 ? -4.610 11.827 -4.458 1.00 97.88 157 LEU A C 1
ATOM 1237 O O . LEU A 1 157 ? -5.258 12.778 -4.030 1.00 97.88 157 LEU A O 1
ATOM 1241 N N . PHE A 1 158 ? -4.166 10.843 -3.680 1.00 98.00 158 PHE A N 1
ATOM 1242 C CA . PHE A 1 158 ? -4.386 10.684 -2.239 1.00 98.00 158 PHE A CA 1
ATOM 1243 C C . PHE A 1 158 ? -3.150 11.042 -1.393 1.00 98.00 158 PHE A C 1
ATOM 1245 O O . PHE A 1 158 ? -3.014 10.552 -0.272 1.00 98.00 158 PHE A O 1
ATOM 1252 N N . ASP A 1 159 ? -2.271 11.908 -1.901 1.00 95.56 159 ASP A N 1
ATOM 1253 C CA . ASP A 1 159 ? -1.113 12.432 -1.162 1.00 95.56 159 ASP A CA 1
ATOM 1254 C C . ASP A 1 159 ? -1.531 12.972 0.218 1.00 95.56 159 ASP A C 1
ATOM 1256 O O . ASP A 1 159 ? -2.417 13.831 0.319 1.00 95.56 159 ASP A O 1
ATOM 1260 N N . LYS A 1 160 ? -0.927 12.412 1.275 1.00 92.62 160 LYS A N 1
ATOM 1261 C CA . LYS A 1 160 ? -1.180 12.725 2.694 1.00 92.62 160 LYS A CA 1
ATOM 1262 C C . LYS A 1 160 ? -2.655 12.630 3.086 1.00 92.62 160 LYS A C 1
ATOM 1264 O O . LYS A 1 160 ? -3.130 13.352 3.967 1.00 92.62 160 LYS A O 1
ATOM 1269 N N . SER A 1 161 ? -3.412 11.759 2.418 1.00 92.69 161 SER A N 1
ATOM 1270 C CA . SER A 1 161 ? -4.836 11.588 2.689 1.00 92.69 161 SER A CA 1
ATOM 1271 C C . SER A 1 161 ? -5.076 11.125 4.128 1.00 92.69 161 SER A C 1
ATOM 1273 O O . SER A 1 161 ? -4.545 10.106 4.571 1.00 92.69 161 SER A O 1
ATOM 1275 N N . LYS A 1 162 ? -5.942 11.858 4.836 1.00 85.12 162 LYS A N 1
ATOM 1276 C CA . LYS A 1 162 ? -6.425 11.526 6.189 1.00 85.12 162 LYS A CA 1
ATOM 1277 C C . LYS A 1 162 ? -7.670 10.633 6.177 1.00 85.12 162 LYS A C 1
ATOM 1279 O O . LYS A 1 162 ? -8.108 10.172 7.230 1.00 85.12 162 LYS A O 1
ATOM 1284 N N . ARG A 1 163 ? -8.211 10.368 4.982 1.00 89.62 163 ARG A N 1
ATOM 1285 C CA . ARG A 1 163 ? -9.402 9.546 4.763 1.00 89.62 163 ARG A CA 1
ATOM 1286 C C . ARG A 1 163 ? -9.195 8.150 5.349 1.00 89.62 163 ARG A C 1
ATOM 1288 O O . ARG A 1 163 ? -8.166 7.530 5.106 1.00 89.62 163 ARG A O 1
ATOM 1295 N N . LYS A 1 164 ? -10.186 7.645 6.090 1.00 84.38 164 LYS A N 1
ATOM 1296 C CA . LYS A 1 164 ? -10.168 6.287 6.677 1.00 84.38 164 LYS A CA 1
ATOM 1297 C C . LYS A 1 164 ? -11.007 5.273 5.899 1.00 84.38 164 LYS A C 1
ATOM 1299 O O . LYS A 1 164 ? -10.678 4.093 5.880 1.00 84.38 164 LYS A O 1
ATOM 1304 N N . ASP A 1 165 ? -12.087 5.725 5.264 1.00 85.12 165 ASP A N 1
ATOM 1305 C CA . ASP A 1 165 ? -12.971 4.885 4.452 1.00 85.12 165 ASP A CA 1
ATOM 1306 C C . ASP A 1 165 ? -12.665 5.046 2.964 1.00 85.12 165 ASP A C 1
ATOM 1308 O O . ASP A 1 165 ? -13.064 6.036 2.364 1.00 85.12 165 ASP A O 1
ATOM 1312 N N . PHE A 1 166 ? -12.003 4.075 2.346 1.00 93.12 166 PHE A N 1
ATOM 1313 C CA . PHE A 1 166 ? -11.760 4.068 0.899 1.00 93.12 166 PHE A CA 1
ATOM 1314 C C . PHE A 1 166 ? -12.753 3.188 0.129 1.00 93.12 166 PHE A C 1
ATOM 1316 O O . PHE A 1 166 ? -12.499 2.855 -1.023 1.00 93.12 166 PHE A O 1
ATOM 1323 N N . SER A 1 167 ? -13.873 2.797 0.743 1.00 90.25 167 SER A N 1
ATOM 1324 C CA . SER A 1 167 ? -14.843 1.921 0.090 1.00 90.25 167 SER A CA 1
ATOM 1325 C C . SER A 1 167 ? -15.326 2.471 -1.257 1.00 90.25 167 SER A C 1
ATOM 1327 O O . SER A 1 167 ? -15.578 3.669 -1.425 1.00 90.25 167 SER A O 1
ATOM 1329 N N . GLY A 1 168 ? -15.436 1.570 -2.234 1.00 94.38 168 GLY A N 1
ATOM 1330 C CA . GLY A 1 168 ? -15.823 1.873 -3.606 1.00 94.38 168 GLY A CA 1
ATOM 1331 C C . GLY A 1 168 ? -14.660 2.226 -4.530 1.00 94.38 168 GLY A C 1
ATOM 1332 O O . GLY A 1 168 ? -14.866 2.276 -5.741 1.00 94.38 168 GLY A O 1
ATOM 1333 N N . ILE A 1 169 ? -13.450 2.444 -4.007 1.00 97.19 169 ILE A N 1
ATOM 1334 C CA . ILE A 1 169 ? -12.272 2.727 -4.835 1.00 97.19 169 ILE A CA 1
ATOM 1335 C C . ILE A 1 169 ? -11.903 1.538 -5.746 1.00 97.19 169 ILE A C 1
ATOM 1337 O O . ILE A 1 169 ? -11.399 1.726 -6.851 1.00 97.19 169 ILE A O 1
ATOM 1341 N N . GLU A 1 170 ? -12.227 0.311 -5.331 1.00 95.56 170 GLU A N 1
ATOM 1342 C CA . GLU A 1 170 ? -12.039 -0.930 -6.089 1.00 95.56 170 GLU A CA 1
ATOM 1343 C C . GLU A 1 170 ? -12.852 -0.972 -7.394 1.00 95.56 170 GLU A C 1
ATOM 1345 O O . GLU A 1 170 ? -12.552 -1.758 -8.293 1.00 95.56 170 GLU A O 1
ATOM 1350 N N . LYS A 1 171 ? -13.878 -0.114 -7.506 1.00 96.12 171 LYS A N 1
ATOM 1351 C CA . LYS A 1 171 ? -14.767 0.002 -8.673 1.00 96.12 171 LYS A CA 1
ATOM 1352 C C . LYS A 1 171 ? -14.252 0.969 -9.735 1.00 96.12 171 LYS A C 1
ATOM 1354 O O . LYS A 1 171 ? -14.844 1.063 -10.809 1.00 96.12 171 LYS A O 1
ATOM 1359 N N . TRP A 1 172 ? -13.201 1.728 -9.439 1.00 97.88 172 TRP A N 1
ATOM 1360 C CA . TRP A 1 172 ? -12.648 2.689 -10.384 1.00 97.88 172 TRP A CA 1
ATOM 1361 C C . TRP A 1 172 ? -12.050 1.983 -11.599 1.00 97.88 172 TRP A C 1
ATOM 1363 O O . TRP A 1 172 ? -11.176 1.128 -11.472 1.00 97.88 172 TRP A O 1
ATOM 1373 N N . ASN A 1 173 ? -12.481 2.388 -12.794 1.00 97.62 173 ASN A N 1
ATOM 1374 C CA . ASN A 1 173 ? -11.812 1.985 -14.022 1.00 97.62 173 ASN A CA 1
ATOM 1375 C C . ASN A 1 173 ? -10.559 2.846 -14.221 1.00 97.62 173 ASN A C 1
ATOM 1377 O O . ASN A 1 173 ? -10.663 4.019 -14.576 1.00 97.62 173 ASN A O 1
ATOM 1381 N N . VAL A 1 174 ? -9.389 2.251 -13.992 1.00 98.19 174 VAL A N 1
ATOM 1382 C CA . VAL A 1 174 ? -8.076 2.906 -14.124 1.00 98.19 174 VAL A CA 1
ATOM 1383 C C . VAL A 1 174 ? -7.277 2.424 -15.340 1.00 98.19 174 VAL A C 1
ATOM 1385 O O . VAL A 1 174 ? -6.115 2.793 -15.494 1.00 98.19 174 VAL A O 1
ATOM 1388 N N . SER A 1 175 ? -7.895 1.643 -16.231 1.00 98.25 175 SER A N 1
ATOM 1389 C CA . SER A 1 175 ? -7.219 1.028 -17.387 1.00 98.25 175 SER A CA 1
ATOM 1390 C C . SER A 1 175 ? -6.597 2.039 -18.357 1.00 98.25 175 SER A C 1
ATOM 1392 O O . SER A 1 175 ? -5.668 1.704 -19.087 1.00 98.25 175 SER A O 1
ATOM 1394 N N . HIS A 1 176 ? -7.067 3.290 -18.377 1.00 97.69 176 HIS A N 1
ATOM 1395 C CA . HIS A 1 176 ? -6.536 4.362 -19.228 1.00 97.69 176 HIS A CA 1
ATOM 1396 C C . HIS A 1 176 ? -5.395 5.166 -18.584 1.00 97.69 176 HIS A C 1
ATOM 1398 O O . HIS A 1 176 ? -4.832 6.049 -19.236 1.00 97.69 176 HIS A O 1
ATOM 1404 N N . ILE A 1 177 ? -5.056 4.897 -17.321 1.00 98.38 177 ILE A N 1
ATOM 1405 C CA . ILE A 1 177 ? -4.053 5.653 -16.567 1.00 98.38 177 ILE A CA 1
ATOM 1406 C C . ILE A 1 177 ? -2.638 5.205 -16.941 1.00 98.38 177 ILE A C 1
ATOM 1408 O O . ILE A 1 177 ? -2.343 4.014 -17.006 1.00 98.38 177 ILE A O 1
ATOM 1412 N N . LYS A 1 178 ? -1.747 6.184 -17.150 1.00 98.00 178 LYS A N 1
ATOM 1413 C CA . LYS A 1 178 ? -0.319 5.954 -17.439 1.00 98.00 178 LYS A CA 1
ATOM 1414 C C . LYS A 1 178 ? 0.616 6.298 -16.281 1.00 98.00 178 LYS A C 1
ATOM 1416 O O . LYS A 1 178 ? 1.706 5.742 -16.206 1.00 98.00 178 LYS A O 1
ATOM 1421 N N . ASP A 1 179 ? 0.209 7.205 -15.399 1.00 98.44 179 ASP A N 1
ATOM 1422 C CA . ASP A 1 179 ? 1.031 7.696 -14.292 1.00 98.44 179 ASP A CA 1
ATOM 1423 C C . ASP A 1 179 ? 0.240 7.611 -12.981 1.00 98.44 179 ASP A C 1
ATOM 1425 O O . ASP A 1 179 ? -0.802 8.256 -12.823 1.00 98.44 179 ASP A O 1
ATOM 1429 N N . MET A 1 180 ? 0.734 6.774 -12.065 1.00 98.44 180 MET A N 1
ATOM 1430 C CA . MET A 1 180 ? 0.222 6.590 -10.704 1.00 98.44 180 MET A CA 1
ATOM 1431 C C . MET A 1 180 ? 1.256 7.006 -9.647 1.00 98.44 180 MET A C 1
ATOM 1433 O O . MET A 1 180 ? 1.142 6.631 -8.474 1.00 98.44 180 MET A O 1
ATOM 1437 N N . SER A 1 181 ? 2.272 7.782 -10.032 1.00 98.69 181 SER A N 1
ATOM 1438 C CA . SER A 1 181 ? 3.323 8.197 -9.111 1.00 98.69 181 SER A CA 1
ATOM 1439 C C . SER A 1 181 ? 2.755 9.005 -7.941 1.00 98.69 181 SER A C 1
ATOM 1441 O O . SER A 1 181 ? 1.869 9.849 -8.082 1.00 98.69 181 SER A O 1
ATOM 1443 N N . PHE A 1 182 ? 3.234 8.729 -6.733 1.00 98.56 182 PHE A N 1
ATOM 1444 C CA . PHE A 1 182 ? 2.786 9.358 -5.490 1.00 98.56 182 PHE A CA 1
ATOM 1445 C C . PHE A 1 182 ? 1.286 9.177 -5.175 1.00 98.56 182 PHE A C 1
ATOM 1447 O O . PHE A 1 182 ? 0.783 9.862 -4.288 1.00 98.56 182 PHE A O 1
ATOM 1454 N N . CYS A 1 183 ? 0.537 8.305 -5.869 1.00 98.44 183 CYS A N 1
ATOM 1455 C CA . CYS A 1 183 ? -0.929 8.254 -5.760 1.00 98.44 183 CYS A CA 1
ATOM 1456 C C . CYS A 1 183 ? -1.428 8.102 -4.312 1.00 98.44 183 CYS A C 1
ATOM 1458 O O . CYS A 1 183 ? -2.358 8.804 -3.935 1.00 98.44 183 CYS A O 1
ATOM 1460 N N . PHE A 1 184 ? -0.776 7.281 -3.485 1.00 98.56 184 PHE A N 1
ATOM 1461 C CA . PHE A 1 184 ? -1.088 7.076 -2.065 1.00 98.56 184 PHE A CA 1
ATOM 1462 C C . PHE A 1 184 ? 0.091 7.428 -1.143 1.00 98.56 184 PHE A C 1
ATOM 1464 O O . PHE A 1 184 ? 0.218 6.861 -0.053 1.00 98.56 184 PHE A O 1
ATOM 1471 N N . VAL A 1 185 ? 0.962 8.358 -1.556 1.00 97.88 185 VAL A N 1
ATOM 1472 C CA . VAL A 1 185 ? 2.086 8.793 -0.715 1.00 97.88 185 VAL A CA 1
ATOM 1473 C C . VAL A 1 185 ? 1.572 9.334 0.621 1.00 97.88 185 VAL A C 1
ATOM 1475 O O . VAL A 1 185 ? 0.641 10.135 0.666 1.00 97.88 185 VAL A O 1
ATOM 1478 N N . GLU A 1 186 ? 2.135 8.848 1.724 1.00 94.56 186 GLU A N 1
ATOM 1479 C CA . GLU A 1 186 ? 1.758 9.187 3.100 1.00 94.56 186 GLU A CA 1
ATOM 1480 C C . GLU A 1 186 ? 0.256 9.012 3.422 1.00 94.56 186 GLU A C 1
ATOM 1482 O O . GLU A 1 186 ? -0.234 9.535 4.425 1.00 94.56 186 GLU A O 1
ATOM 1487 N N . ALA A 1 187 ? -0.498 8.234 2.635 1.00 95.19 187 ALA A N 1
ATOM 1488 C CA . ALA A 1 187 ? -1.877 7.867 2.949 1.00 95.19 187 ALA A CA 1
ATOM 1489 C C . ALA A 1 187 ? -1.889 6.801 4.061 1.00 95.19 187 ALA A C 1
ATOM 1491 O O . ALA A 1 187 ? -2.151 5.621 3.833 1.00 95.19 187 ALA A O 1
ATOM 1492 N N . ARG A 1 188 ? -1.559 7.207 5.294 1.00 88.00 188 ARG A N 1
ATOM 1493 C CA . ARG A 1 188 ? -1.258 6.310 6.430 1.00 88.00 188 ARG A CA 1
ATOM 1494 C C . ARG A 1 188 ? -2.392 5.347 6.803 1.00 88.00 188 ARG A C 1
ATOM 1496 O O . ARG A 1 188 ? -2.121 4.301 7.388 1.00 88.00 188 ARG A O 1
ATOM 1503 N N . HIS A 1 189 ? -3.639 5.681 6.471 1.00 87.06 189 HIS A N 1
ATOM 1504 C CA . HIS A 1 189 ? -4.817 4.840 6.713 1.00 87.06 189 HIS A CA 1
ATOM 1505 C C . HIS A 1 189 ? -5.210 3.956 5.518 1.00 87.06 189 HIS A C 1
ATOM 1507 O O . HIS A 1 189 ? -6.137 3.157 5.638 1.00 87.06 189 HIS A O 1
ATOM 1513 N N . PHE A 1 190 ? -4.537 4.083 4.371 1.00 94.56 190 PHE A N 1
ATOM 1514 C CA . PHE A 1 190 ? -4.870 3.320 3.176 1.00 94.56 190 PHE A CA 1
ATOM 1515 C C . PHE A 1 190 ? -4.472 1.845 3.329 1.00 94.56 190 PHE A C 1
ATOM 1517 O O . PHE A 1 190 ? -3.303 1.512 3.513 1.00 94.56 190 PHE A O 1
ATOM 1524 N N . ASN A 1 191 ? -5.467 0.962 3.251 1.00 92.00 191 ASN A N 1
ATOM 1525 C CA . ASN A 1 191 ? -5.310 -0.494 3.213 1.00 92.00 191 ASN A CA 1
ATOM 1526 C C . ASN A 1 191 ? -6.524 -1.147 2.521 1.00 92.00 191 ASN A C 1
ATOM 1528 O O . ASN A 1 191 ? -7.008 -2.182 2.965 1.00 92.00 191 ASN A O 1
ATOM 1532 N N . HIS A 1 192 ? -7.097 -0.487 1.512 1.00 93.00 192 HIS A N 1
ATOM 1533 C CA . HIS A 1 192 ? -8.261 -1.009 0.791 1.00 93.00 192 HIS A CA 1
ATOM 1534 C C . HIS A 1 192 ? -7.816 -1.852 -0.397 1.00 93.00 192 HIS A C 1
ATOM 1536 O O . HIS A 1 192 ? -6.810 -1.522 -1.027 1.00 93.00 192 HIS A O 1
ATOM 1542 N N . ASP A 1 193 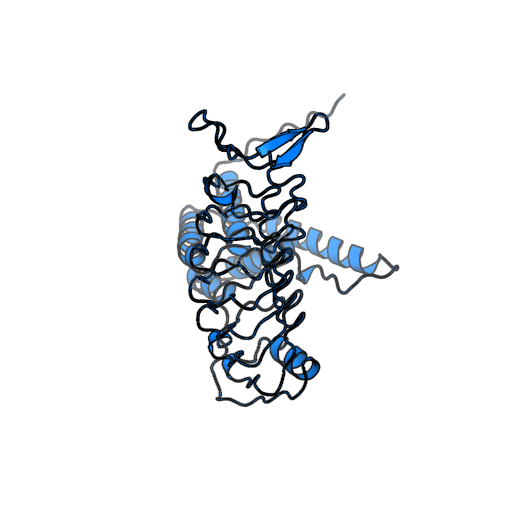? -8.544 -2.931 -0.679 1.00 93.19 193 ASP A N 1
ATOM 1543 C CA . ASP A 1 193 ? -8.215 -3.821 -1.788 1.00 93.19 193 ASP A CA 1
ATOM 1544 C C . ASP A 1 193 ? -8.363 -3.084 -3.127 1.00 93.19 193 ASP A C 1
ATOM 1546 O O . ASP A 1 193 ? -9.406 -2.506 -3.432 1.00 93.19 193 ASP A O 1
ATOM 1550 N N . ILE A 1 194 ? -7.281 -3.086 -3.899 1.00 98.19 194 ILE A N 1
ATOM 1551 C CA . ILE A 1 194 ? -7.176 -2.528 -5.253 1.00 98.19 194 ILE A CA 1
ATOM 1552 C C . ILE A 1 194 ? -6.567 -3.557 -6.219 1.00 98.19 194 ILE A C 1
ATOM 1554 O O . ILE A 1 194 ? -6.132 -3.212 -7.317 1.00 98.19 194 ILE A O 1
ATOM 1558 N N . GLY A 1 195 ? -6.538 -4.838 -5.838 1.00 97.88 195 GLY A N 1
ATOM 1559 C CA . GLY A 1 195 ? -6.019 -5.925 -6.669 1.00 97.88 195 GLY A CA 1
ATOM 1560 C C . GLY A 1 195 ? -6.819 -6.141 -7.961 1.00 97.88 195 GLY A C 1
ATOM 1561 O O . GLY A 1 195 ? -6.309 -6.750 -8.902 1.00 97.88 195 GLY A O 1
ATOM 1562 N N . SER A 1 196 ? -8.048 -5.610 -8.030 1.00 97.75 196 SER A N 1
ATOM 1563 C CA . SER A 1 196 ? -8.919 -5.618 -9.214 1.00 97.75 196 SER A CA 1
ATOM 1564 C C . SER A 1 196 ? -8.586 -4.546 -10.258 1.00 97.75 196 SER A C 1
ATOM 1566 O O . SER A 1 196 ? -9.130 -4.590 -11.361 1.00 97.75 196 SER A O 1
ATOM 1568 N N . TRP A 1 197 ? -7.737 -3.568 -9.933 1.00 98.62 197 TRP A N 1
ATOM 1569 C CA . TRP A 1 197 ? -7.370 -2.505 -10.865 1.00 98.62 197 TRP A CA 1
ATOM 1570 C C . TRP A 1 197 ? -6.568 -3.036 -12.059 1.00 98.62 197 TRP A C 1
ATOM 1572 O O . TRP A 1 197 ? -5.550 -3.708 -11.897 1.00 98.62 197 TRP A O 1
ATOM 1582 N N . ASP A 1 198 ? -6.986 -2.663 -13.270 1.00 98.62 198 ASP A N 1
ATOM 1583 C CA . ASP A 1 198 ? -6.195 -2.887 -14.481 1.00 98.62 198 ASP A CA 1
ATOM 1584 C C . ASP A 1 198 ? -5.114 -1.806 -14.607 1.00 98.62 198 ASP A C 1
ATOM 1586 O O . ASP A 1 198 ? -5.371 -0.694 -15.068 1.00 98.62 198 ASP A O 1
ATOM 1590 N N . VAL A 1 199 ? -3.894 -2.144 -14.187 1.00 98.69 199 VAL A N 1
ATOM 1591 C CA . VAL A 1 199 ? -2.713 -1.267 -14.259 1.00 98.69 199 VAL A CA 1
ATOM 1592 C C . VAL A 1 199 ? -1.835 -1.530 -15.491 1.00 98.69 199 VAL A C 1
ATOM 1594 O O . VAL A 1 199 ? -0.722 -1.016 -15.575 1.00 98.69 199 VAL A O 1
ATOM 1597 N N . SER A 1 200 ? -2.318 -2.297 -16.477 1.00 98.75 200 SER A N 1
ATOM 1598 C CA . SER A 1 200 ? -1.516 -2.767 -17.624 1.00 98.75 200 SER A CA 1
ATOM 1599 C C . SER A 1 200 ? -1.013 -1.665 -18.570 1.00 98.75 200 SER A C 1
ATOM 1601 O O . SER A 1 200 ? -0.188 -1.929 -19.450 1.00 98.75 200 SER A O 1
ATOM 1603 N N . ASN A 1 201 ? -1.497 -0.429 -18.409 1.00 98.50 201 ASN A N 1
ATOM 1604 C CA . ASN A 1 201 ? -1.058 0.751 -19.158 1.00 98.50 201 ASN A CA 1
ATOM 1605 C C . ASN A 1 201 ? -0.197 1.725 -18.343 1.00 98.50 201 ASN A C 1
ATOM 1607 O O . ASN A 1 201 ? 0.280 2.709 -18.909 1.00 98.50 201 ASN A O 1
ATOM 1611 N N . VAL A 1 202 ? 0.034 1.449 -17.059 1.00 98.75 202 VAL A N 1
ATOM 1612 C CA . VAL A 1 202 ? 0.834 2.309 -16.186 1.00 98.75 202 VAL A CA 1
ATOM 1613 C C . VAL A 1 202 ? 2.319 2.165 -16.526 1.00 98.75 202 VAL A C 1
ATOM 1615 O O . VAL A 1 202 ? 2.841 1.059 -16.660 1.00 98.75 202 VAL A O 1
ATOM 1618 N N . GLU A 1 203 ? 3.005 3.299 -16.662 1.00 98.62 203 GLU A N 1
ATOM 1619 C CA . GLU A 1 203 ? 4.442 3.393 -16.941 1.00 98.62 203 GLU A CA 1
ATOM 1620 C C . GLU A 1 203 ? 5.242 3.911 -15.726 1.00 98.62 203 GLU A C 1
ATOM 1622 O O . GLU A 1 203 ? 6.421 3.574 -15.596 1.00 98.62 203 GLU A O 1
ATOM 1627 N N . ASP A 1 204 ? 4.620 4.683 -14.823 1.00 98.81 204 ASP A N 1
ATOM 1628 C CA . ASP A 1 204 ? 5.248 5.265 -13.621 1.00 98.81 204 ASP A CA 1
ATOM 1629 C C . ASP A 1 204 ? 4.432 4.952 -12.348 1.00 98.81 204 ASP A C 1
ATOM 1631 O O . ASP A 1 204 ? 3.252 5.302 -12.246 1.00 98.81 204 ASP A O 1
ATOM 1635 N N . MET A 1 205 ? 5.069 4.281 -11.381 1.00 98.81 205 MET A N 1
ATOM 1636 C CA . MET A 1 205 ? 4.529 3.928 -10.057 1.00 98.81 205 MET A CA 1
ATOM 1637 C C . MET A 1 205 ? 5.426 4.422 -8.910 1.00 98.81 205 MET A C 1
ATOM 1639 O O . MET A 1 205 ? 5.366 3.908 -7.785 1.00 98.81 205 MET A O 1
ATOM 1643 N N . ARG A 1 206 ? 6.279 5.422 -9.159 1.00 98.69 206 ARG A N 1
ATOM 1644 C CA . ARG A 1 206 ? 7.181 5.954 -8.132 1.00 98.69 206 ARG A CA 1
ATOM 1645 C C . ARG A 1 206 ? 6.443 6.393 -6.893 1.00 98.69 206 ARG A C 1
ATOM 1647 O O . ARG A 1 206 ? 5.456 7.114 -6.984 1.00 98.69 206 ARG A O 1
ATOM 1654 N N . PHE A 1 207 ? 6.952 6.005 -5.731 1.00 98.75 207 PHE A N 1
ATOM 1655 C CA . PHE A 1 207 ? 6.427 6.404 -4.428 1.00 98.75 207 PHE A CA 1
ATOM 1656 C C . PHE A 1 207 ? 4.917 6.165 -4.250 1.00 98.75 207 PHE A C 1
ATOM 1658 O O . PHE A 1 207 ? 4.303 6.791 -3.387 1.00 98.75 207 PHE A O 1
ATOM 1665 N N . MET A 1 208 ? 4.298 5.278 -5.045 1.00 98.75 208 MET A N 1
ATOM 1666 C CA . MET A 1 208 ? 2.843 5.097 -5.060 1.00 98.75 208 MET A CA 1
ATOM 1667 C C . MET A 1 208 ? 2.286 4.783 -3.668 1.00 98.75 208 MET A C 1
ATOM 1669 O O . MET A 1 208 ? 1.252 5.334 -3.317 1.00 98.75 208 MET A O 1
ATOM 1673 N N . PHE A 1 209 ? 2.992 3.982 -2.864 1.00 98.75 209 PHE A N 1
ATOM 1674 C CA . PHE A 1 209 ? 2.645 3.636 -1.480 1.00 98.75 209 PHE A CA 1
ATOM 1675 C C . PHE A 1 209 ? 3.717 4.083 -0.474 1.00 98.75 209 PHE A C 1
ATOM 1677 O O . PHE A 1 209 ? 3.817 3.526 0.623 1.00 98.75 209 PHE A O 1
ATOM 1684 N N . HIS A 1 210 ? 4.534 5.081 -0.824 1.00 98.31 210 HIS A N 1
ATOM 1685 C CA . HIS A 1 210 ? 5.581 5.578 0.067 1.00 98.31 210 HIS A CA 1
ATOM 1686 C C . HIS A 1 210 ? 4.970 6.077 1.380 1.00 98.31 210 HIS A C 1
ATOM 1688 O O . HIS A 1 210 ? 4.060 6.899 1.371 1.00 98.31 210 HIS A O 1
ATOM 1694 N N . CYS A 1 211 ? 5.444 5.570 2.517 1.00 95.31 211 CYS A N 1
ATOM 1695 C CA . CYS A 1 211 ? 4.906 5.838 3.852 1.00 95.31 211 CYS A CA 1
ATOM 1696 C C . CYS A 1 211 ? 3.390 5.575 4.011 1.00 95.31 211 CYS A C 1
ATOM 1698 O O . CYS A 1 211 ? 2.773 6.064 4.962 1.00 95.31 211 CYS A O 1
ATOM 1700 N N . ALA A 1 212 ? 2.775 4.753 3.150 1.00 93.94 212 ALA A N 1
ATOM 1701 C CA . ALA A 1 212 ? 1.437 4.203 3.370 1.00 93.94 212 ALA A CA 1
ATOM 1702 C C . ALA A 1 212 ? 1.529 3.088 4.423 1.00 93.94 212 ALA A C 1
ATOM 1704 O O . ALA A 1 212 ? 1.484 1.896 4.123 1.00 93.94 212 ALA A O 1
ATOM 1705 N N . ILE A 1 213 ? 1.755 3.484 5.680 1.00 88.62 213 ILE A N 1
ATOM 1706 C CA . ILE A 1 213 ? 2.289 2.602 6.727 1.00 88.62 213 ILE A CA 1
ATOM 1707 C C . ILE A 1 213 ? 1.482 1.321 6.956 1.00 88.62 213 ILE A C 1
ATOM 1709 O O . ILE A 1 213 ? 2.098 0.332 7.348 1.00 88.62 213 ILE A O 1
ATOM 1713 N N . ARG A 1 214 ? 0.164 1.330 6.700 1.00 87.50 214 ARG A N 1
ATOM 1714 C CA . ARG A 1 214 ? -0.769 0.201 6.886 1.00 87.50 214 ARG A CA 1
ATOM 1715 C C . ARG A 1 214 ? -1.034 -0.626 5.639 1.00 87.50 214 ARG A C 1
ATOM 1717 O O . ARG A 1 214 ? -1.683 -1.661 5.755 1.00 87.50 214 ARG A O 1
ATOM 1724 N N . PHE A 1 215 ? -0.587 -0.171 4.475 1.00 96.00 215 PHE A N 1
ATOM 1725 C CA . PHE A 1 215 ? -0.918 -0.825 3.222 1.00 96.00 215 PHE A CA 1
ATOM 1726 C C . PHE A 1 215 ? -0.342 -2.247 3.189 1.00 96.00 215 PHE A C 1
ATOM 1728 O O . PHE A 1 215 ? 0.863 -2.443 3.342 1.00 96.00 215 PHE A O 1
ATOM 1735 N N . ASN A 1 216 ? -1.213 -3.240 3.020 1.00 94.50 216 ASN A N 1
ATOM 1736 C CA . ASN A 1 216 ? -0.866 -4.656 2.994 1.00 94.50 216 ASN A CA 1
ATOM 1737 C C . ASN A 1 216 ? -1.902 -5.482 2.203 1.00 94.50 216 ASN A C 1
ATOM 1739 O O . ASN A 1 216 ? -2.343 -6.535 2.662 1.00 94.50 216 ASN A O 1
ATOM 1743 N N . GLN A 1 217 ? -2.308 -4.997 1.028 1.00 97.00 217 GLN A N 1
ATOM 1744 C CA . GLN A 1 217 ? -3.298 -5.661 0.169 1.00 97.00 217 GLN A CA 1
ATOM 1745 C C . GLN A 1 217 ? -2.641 -6.436 -0.978 1.00 97.00 217 GLN A C 1
ATOM 1747 O O . GLN A 1 217 ? -1.565 -6.033 -1.434 1.00 97.00 217 GLN A O 1
ATOM 1752 N N . PRO A 1 218 ? -3.241 -7.552 -1.432 1.00 96.50 218 PRO A N 1
ATOM 1753 C CA . PRO A 1 218 ? -2.664 -8.377 -2.485 1.00 96.50 218 PRO A CA 1
ATOM 1754 C C . PRO A 1 218 ? -2.602 -7.610 -3.811 1.00 96.50 218 PRO A C 1
ATOM 1756 O O . PRO A 1 218 ? -3.605 -7.088 -4.287 1.00 96.50 218 PRO A O 1
ATOM 1759 N N . LEU A 1 219 ? -1.414 -7.577 -4.422 1.00 98.56 219 LEU A N 1
ATOM 1760 C CA . LEU A 1 219 ? -1.167 -6.928 -5.718 1.00 98.56 219 LEU A CA 1
ATOM 1761 C C . LEU A 1 219 ? -0.608 -7.893 -6.777 1.00 98.56 219 LEU A C 1
ATOM 1763 O O . LEU A 1 219 ? -0.240 -7.476 -7.872 1.00 98.56 219 LEU A O 1
ATOM 1767 N N . GLU A 1 220 ? -0.515 -9.188 -6.469 1.00 97.88 220 GLU A N 1
ATOM 1768 C CA . GLU A 1 220 ? 0.120 -10.189 -7.339 1.00 97.88 220 GLU A CA 1
ATOM 1769 C C . GLU A 1 220 ? -0.556 -10.299 -8.724 1.00 97.88 220 GLU A C 1
ATOM 1771 O O . GLU A 1 220 ? 0.095 -10.653 -9.704 1.00 97.88 220 GLU A O 1
ATOM 1776 N N . SER 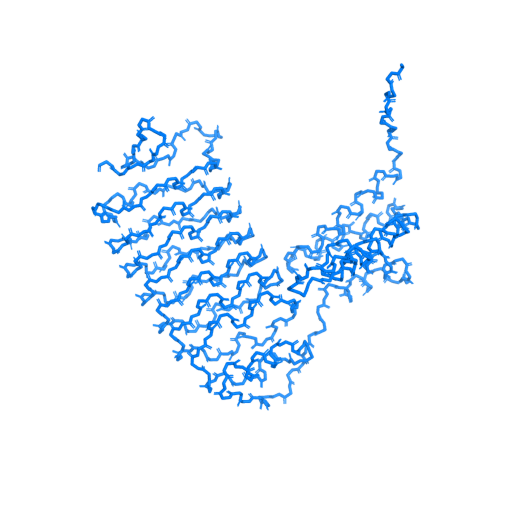A 1 221 ? -1.850 -9.966 -8.818 1.00 97.88 221 SER A N 1
ATOM 1777 C CA . SER A 1 221 ? -2.645 -9.959 -10.056 1.00 97.88 221 SER A CA 1
ATOM 1778 C C . SER A 1 221 ? -2.320 -8.806 -11.010 1.00 97.88 221 SER A C 1
ATOM 1780 O O . SER A 1 221 ? -2.748 -8.835 -12.164 1.00 97.88 221 SER A O 1
ATOM 1782 N N . TRP A 1 222 ? -1.602 -7.779 -10.555 1.00 98.81 222 TRP A N 1
ATOM 1783 C CA . TRP A 1 222 ? -1.290 -6.615 -11.374 1.00 98.81 222 TRP A CA 1
ATOM 1784 C C . TRP A 1 222 ? -0.324 -6.951 -12.510 1.00 98.81 222 TRP A C 1
ATOM 1786 O O . TRP A 1 222 ? 0.763 -7.491 -12.303 1.00 98.81 222 TRP A O 1
ATOM 1796 N N . ASN A 1 223 ? -0.690 -6.544 -13.726 1.00 98.75 223 ASN A N 1
ATOM 1797 C CA . ASN A 1 223 ? 0.218 -6.570 -14.864 1.00 98.75 223 ASN A CA 1
ATOM 1798 C C . ASN A 1 223 ? 1.089 -5.305 -14.871 1.00 98.75 223 ASN A C 1
ATOM 1800 O O . ASN A 1 223 ? 0.683 -4.271 -15.395 1.00 98.75 223 ASN A O 1
ATOM 1804 N N . VAL A 1 224 ? 2.300 -5.409 -14.323 1.00 98.75 224 VAL A N 1
ATOM 1805 C CA . VAL A 1 224 ? 3.275 -4.305 -14.253 1.00 98.75 224 VAL A CA 1
ATOM 1806 C C . VAL A 1 224 ? 4.298 -4.306 -15.398 1.00 98.75 224 VAL A C 1
ATOM 1808 O O . VAL A 1 224 ? 5.262 -3.547 -15.359 1.00 98.75 224 VAL A O 1
ATOM 1811 N N . SER A 1 225 ? 4.084 -5.111 -16.447 1.00 98.69 225 SER A N 1
ATOM 1812 C CA . SER A 1 225 ? 5.063 -5.309 -17.532 1.00 98.69 225 SER A CA 1
ATOM 1813 C C . SER A 1 225 ? 5.437 -4.035 -18.299 1.00 98.69 225 SER A C 1
ATOM 1815 O O . SER A 1 225 ? 6.478 -4.010 -18.947 1.00 98.69 225 SER A O 1
ATOM 1817 N N . LYS A 1 226 ? 4.634 -2.963 -18.244 1.00 98.75 226 LYS A N 1
ATOM 1818 C CA . LYS A 1 226 ? 4.956 -1.666 -18.877 1.00 98.75 226 LYS A CA 1
ATOM 1819 C C . LYS A 1 226 ? 5.615 -0.653 -17.942 1.00 98.75 226 LYS A C 1
ATOM 1821 O O . LYS A 1 226 ? 6.080 0.384 -18.421 1.00 98.75 226 LYS A O 1
ATOM 1826 N N . VAL A 1 227 ? 5.671 -0.933 -16.642 1.00 98.81 227 VAL A N 1
ATOM 1827 C CA . VAL A 1 227 ? 6.199 0.004 -15.650 1.00 98.81 227 VAL A CA 1
ATOM 1828 C C . VAL A 1 227 ? 7.711 0.132 -15.821 1.00 98.81 227 VAL A C 1
ATOM 1830 O O . VAL A 1 227 ? 8.440 -0.859 -15.844 1.00 98.81 227 VAL A O 1
ATOM 1833 N N . LYS A 1 228 ? 8.185 1.375 -15.931 1.00 98.62 228 LYS A N 1
ATOM 1834 C CA . LYS A 1 228 ? 9.609 1.720 -16.050 1.00 98.62 228 LYS A CA 1
ATOM 1835 C C . LYS A 1 228 ? 10.181 2.240 -14.739 1.00 98.62 228 LYS A C 1
ATOM 1837 O O . LYS A 1 228 ? 11.377 2.086 -14.495 1.00 98.62 228 LYS A O 1
ATOM 1842 N N . ASP A 1 229 ? 9.350 2.856 -13.903 1.00 98.75 229 ASP A N 1
ATOM 1843 C CA . ASP A 1 229 ? 9.793 3.488 -12.665 1.00 98.75 229 ASP A CA 1
ATOM 1844 C C . ASP A 1 229 ? 8.958 3.031 -11.459 1.00 98.75 229 ASP A C 1
ATOM 1846 O O . ASP A 1 229 ? 7.751 3.255 -11.386 1.00 98.75 229 ASP A O 1
ATOM 1850 N N . MET A 1 230 ? 9.628 2.363 -10.521 1.00 98.69 230 MET A N 1
ATOM 1851 C CA . MET A 1 230 ? 9.110 1.865 -9.243 1.00 98.69 230 MET A CA 1
ATOM 1852 C C . MET A 1 230 ? 9.922 2.415 -8.060 1.00 98.69 230 MET A C 1
ATOM 1854 O O . MET A 1 230 ? 9.932 1.822 -6.975 1.00 98.69 230 MET A O 1
ATOM 1858 N N . TRP A 1 231 ? 10.641 3.529 -8.246 1.00 98.44 231 TRP A N 1
ATOM 1859 C CA . TRP A 1 231 ? 11.444 4.130 -7.182 1.00 98.44 231 TRP A CA 1
ATOM 1860 C C . TRP A 1 231 ? 10.611 4.338 -5.918 1.00 98.44 231 TRP A C 1
ATOM 1862 O O . TRP A 1 231 ? 9.576 5.002 -5.951 1.00 98.44 231 TRP A O 1
ATOM 1872 N N . GLY A 1 232 ? 11.067 3.778 -4.796 1.00 98.25 232 GLY A N 1
ATOM 1873 C CA . GLY A 1 232 ? 10.452 3.976 -3.485 1.00 98.25 232 GLY A CA 1
ATOM 1874 C C . GLY A 1 232 ? 8.978 3.572 -3.399 1.00 98.25 232 GLY A C 1
ATOM 1875 O O . GLY A 1 232 ? 8.283 4.061 -2.512 1.00 98.25 232 GLY A O 1
ATOM 1876 N N . MET A 1 233 ? 8.476 2.719 -4.304 1.00 98.75 233 MET A N 1
ATOM 1877 C CA . MET A 1 233 ? 7.047 2.386 -4.400 1.00 98.75 233 MET A CA 1
ATOM 1878 C C . MET A 1 233 ? 6.448 1.928 -3.062 1.00 98.75 233 MET A C 1
ATOM 1880 O O . MET A 1 233 ? 5.351 2.364 -2.730 1.00 98.75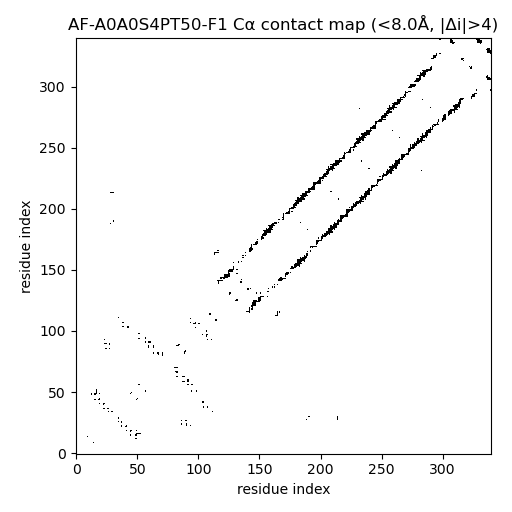 233 MET A O 1
ATOM 1884 N N . PHE A 1 234 ? 7.177 1.123 -2.281 1.00 98.69 234 PHE A N 1
ATOM 1885 C CA . PHE A 1 234 ? 6.787 0.648 -0.946 1.00 98.69 234 PHE A CA 1
ATOM 1886 C C . PHE A 1 234 ? 7.718 1.159 0.162 1.00 98.69 234 PHE A C 1
ATOM 1888 O O . PHE A 1 234 ? 7.756 0.596 1.260 1.00 98.69 234 PHE A O 1
ATOM 1895 N N . GLU A 1 235 ? 8.489 2.218 -0.094 1.00 97.94 235 GLU A N 1
ATOM 1896 C CA . GLU A 1 235 ? 9.405 2.763 0.905 1.00 97.94 235 GLU A CA 1
ATOM 1897 C C . GLU A 1 235 ? 8.618 3.238 2.136 1.00 97.94 235 GLU A C 1
ATOM 1899 O O . GLU A 1 235 ? 7.705 4.047 2.028 1.00 97.94 235 GLU A O 1
ATOM 1904 N N . GLY A 1 236 ? 8.926 2.715 3.321 1.00 94.44 236 GLY A N 1
ATOM 1905 C CA . GLY A 1 236 ? 8.208 3.041 4.556 1.00 94.44 236 GLY A CA 1
ATOM 1906 C C . GLY A 1 236 ? 6.803 2.432 4.683 1.00 94.44 236 GLY A C 1
ATOM 1907 O O . GLY A 1 236 ? 6.150 2.665 5.704 1.00 94.44 236 GLY A O 1
ATOM 1908 N N . ALA A 1 237 ? 6.337 1.615 3.726 1.00 94.25 237 ALA A N 1
ATOM 1909 C CA . ALA A 1 237 ? 5.096 0.838 3.834 1.00 94.25 237 ALA A CA 1
ATOM 1910 C C . ALA A 1 237 ? 5.277 -0.308 4.847 1.00 94.25 237 ALA A C 1
ATOM 1912 O O . ALA A 1 237 ? 5.474 -1.475 4.513 1.00 94.25 237 ALA A O 1
ATOM 1913 N N . SER A 1 238 ? 5.302 0.051 6.131 1.00 89.38 238 SER A N 1
ATOM 1914 C CA . SER A 1 238 ? 5.866 -0.782 7.197 1.00 89.38 238 SER A CA 1
ATOM 1915 C C . SER A 1 238 ? 5.194 -2.148 7.376 1.00 89.38 238 SER A C 1
ATOM 1917 O O . SER A 1 238 ? 5.856 -3.087 7.828 1.00 89.38 238 SER A O 1
ATOM 1919 N N . GLN A 1 239 ? 3.904 -2.243 7.037 1.00 90.38 239 GLN A N 1
ATOM 1920 C CA . GLN A 1 239 ? 3.098 -3.456 7.160 1.00 90.38 239 GLN A CA 1
ATOM 1921 C C . GLN A 1 239 ? 3.085 -4.322 5.895 1.00 90.38 239 GLN A C 1
ATOM 1923 O O . GLN A 1 239 ? 2.647 -5.467 5.982 1.00 90.38 239 GLN A O 1
ATOM 1928 N N . PHE A 1 240 ? 3.565 -3.812 4.758 1.00 97.50 240 PHE A N 1
ATOM 1929 C CA . PHE A 1 240 ? 3.466 -4.502 3.476 1.00 97.50 240 PHE A CA 1
ATOM 1930 C C . PHE A 1 240 ? 4.266 -5.812 3.480 1.00 97.50 240 PHE A C 1
ATOM 1932 O O . PHE A 1 240 ? 5.472 -5.821 3.739 1.00 97.50 240 PHE A O 1
ATOM 1939 N N . ASN A 1 241 ? 3.590 -6.926 3.202 1.00 97.06 241 ASN A N 1
ATOM 1940 C CA . ASN A 1 241 ? 4.175 -8.261 3.126 1.00 97.06 241 ASN A CA 1
ATOM 1941 C C . ASN A 1 241 ? 3.340 -9.184 2.218 1.00 97.06 241 ASN A C 1
ATOM 1943 O O . ASN A 1 241 ? 2.924 -10.264 2.636 1.00 97.06 241 ASN A O 1
ATOM 1947 N N . GLN A 1 242 ? 3.063 -8.738 0.993 1.00 98.19 242 GLN A N 1
ATOM 1948 C CA . GLN A 1 242 ? 2.249 -9.469 0.013 1.00 98.19 242 GLN A CA 1
ATOM 1949 C C . GLN A 1 242 ? 3.111 -10.008 -1.135 1.00 98.19 242 GLN A C 1
ATOM 1951 O O . GLN A 1 242 ? 4.113 -9.371 -1.475 1.00 98.19 242 GLN A O 1
ATOM 1956 N N . PRO A 1 243 ? 2.766 -11.173 -1.717 1.00 98.19 243 PRO A N 1
ATOM 1957 C CA . PRO A 1 243 ? 3.555 -11.780 -2.782 1.00 98.19 243 PRO A CA 1
ATOM 1958 C C . PRO A 1 243 ? 3.571 -10.891 -4.029 1.00 98.19 243 PRO A C 1
ATOM 1960 O O . PRO A 1 243 ? 2.537 -10.374 -4.450 1.00 98.19 243 PRO A O 1
ATOM 1963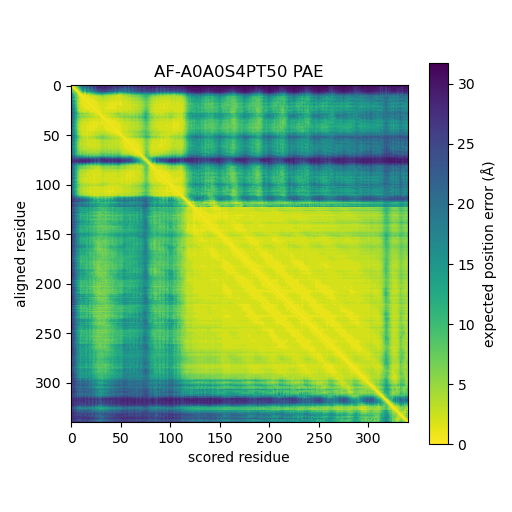 N N . LEU A 1 244 ? 4.757 -10.743 -4.624 1.00 98.50 244 LEU A N 1
ATOM 1964 C CA . LEU A 1 244 ? 4.986 -9.993 -5.868 1.00 98.50 244 LEU A CA 1
ATOM 1965 C C . LEU A 1 244 ? 5.798 -10.801 -6.895 1.00 98.50 244 LEU A C 1
ATOM 1967 O O . LEU A 1 244 ? 6.221 -10.277 -7.922 1.00 98.50 244 LEU A O 1
ATOM 1971 N N . GLU A 1 245 ? 6.049 -12.082 -6.623 1.00 97.00 245 GLU A N 1
ATOM 1972 C CA . GLU A 1 245 ? 6.952 -12.933 -7.406 1.00 97.00 245 GLU A CA 1
ATOM 1973 C C . GLU A 1 245 ? 6.523 -13.057 -8.885 1.00 97.00 245 GLU A C 1
ATOM 1975 O O . GLU A 1 245 ? 7.373 -13.191 -9.765 1.00 97.00 245 GLU A O 1
ATOM 1980 N N . LYS A 1 246 ? 5.213 -12.968 -9.169 1.00 97.94 246 LYS A N 1
ATOM 1981 C CA . LYS A 1 246 ? 4.638 -13.058 -10.526 1.00 97.94 246 LYS A CA 1
ATOM 1982 C C . LYS A 1 246 ? 4.740 -11.775 -11.353 1.00 97.94 246 LYS A C 1
ATOM 1984 O O . LYS A 1 246 ? 4.379 -11.792 -12.528 1.00 97.94 246 LYS A O 1
ATOM 1989 N N . TRP A 1 247 ? 5.192 -10.668 -10.771 1.00 98.69 247 TRP A N 1
ATOM 1990 C CA . TRP A 1 247 ? 5.361 -9.424 -11.511 1.00 98.69 247 TRP A CA 1
ATOM 1991 C C . TRP A 1 247 ? 6.465 -9.547 -12.565 1.00 98.69 247 TRP A C 1
ATOM 1993 O O . TRP A 1 247 ? 7.603 -9.905 -12.259 1.00 98.69 247 TRP A O 1
ATOM 2003 N N . ASP A 1 248 ? 6.143 -9.182 -13.806 1.00 98.38 248 ASP A N 1
ATOM 2004 C CA . ASP A 1 248 ? 7.144 -8.973 -14.849 1.00 98.38 248 ASP A CA 1
ATOM 2005 C C . ASP A 1 248 ? 7.772 -7.585 -14.694 1.00 98.38 248 ASP A C 1
ATOM 2007 O O . ASP A 1 248 ? 7.229 -6.578 -15.147 1.00 98.38 248 ASP A O 1
ATOM 2011 N N . VAL A 1 249 ? 8.933 -7.546 -14.040 1.00 98.00 249 VAL A N 1
ATOM 2012 C CA . VAL A 1 249 ? 9.719 -6.323 -13.816 1.00 98.00 249 VAL A CA 1
ATOM 2013 C C . VAL A 1 249 ? 10.841 -6.125 -14.845 1.00 98.00 249 VAL A C 1
ATOM 2015 O O . VAL A 1 249 ? 11.700 -5.264 -14.660 1.00 98.00 249 VAL A O 1
ATOM 2018 N N . SER A 1 250 ? 10.835 -6.870 -15.959 1.00 97.19 250 SER A N 1
ATOM 2019 C CA . SER A 1 250 ? 11.898 -6.817 -16.980 1.00 97.19 250 SER A CA 1
ATOM 2020 C C . SER A 1 250 ? 12.039 -5.469 -17.693 1.00 97.19 250 SER A C 1
ATOM 2022 O O . SER A 1 250 ? 13.079 -5.193 -18.298 1.00 97.19 250 SER A O 1
ATOM 2024 N N . ASN A 1 251 ? 11.019 -4.609 -17.604 1.00 97.88 251 ASN A N 1
ATOM 2025 C CA . ASN A 1 251 ? 11.035 -3.246 -18.136 1.00 97.88 251 ASN A CA 1
ATOM 2026 C C . ASN A 1 251 ? 11.379 -2.159 -17.109 1.00 97.88 251 ASN A C 1
ATOM 2028 O O . ASN A 1 251 ? 11.521 -0.999 -17.495 1.00 97.88 251 ASN A O 1
ATOM 2032 N N . VAL A 1 252 ? 11.573 -2.518 -15.838 1.00 98.31 252 VAL A N 1
ATOM 2033 C CA . VAL A 1 252 ? 11.878 -1.554 -14.779 1.00 98.31 252 VAL A CA 1
ATOM 2034 C C . VAL A 1 252 ? 13.310 -1.035 -14.922 1.00 98.31 252 VAL A C 1
ATOM 2036 O O . VAL A 1 252 ? 14.284 -1.787 -14.905 1.00 98.31 252 VAL A O 1
ATOM 2039 N N . GLU A 1 253 ? 13.441 0.285 -15.023 1.00 96.69 253 GLU A N 1
ATOM 2040 C CA . GLU A 1 253 ? 14.714 1.004 -15.079 1.00 96.69 253 GLU A CA 1
ATOM 2041 C C . GLU A 1 253 ? 15.127 1.551 -13.705 1.00 96.69 253 GLU A C 1
ATOM 2043 O O . GLU A 1 253 ? 16.319 1.656 -13.398 1.00 96.69 253 GLU A O 1
ATOM 2048 N N . TYR A 1 254 ? 14.156 1.902 -12.862 1.00 97.25 254 TYR A N 1
ATOM 2049 C CA . TYR A 1 254 ? 14.391 2.530 -11.565 1.00 97.25 254 TYR A CA 1
ATOM 2050 C C . TYR A 1 254 ? 13.595 1.808 -10.477 1.00 97.25 254 TYR A C 1
ATOM 2052 O O . TYR A 1 254 ? 12.371 1.811 -10.486 1.00 97.25 254 TYR A O 1
ATOM 2060 N N . ALA A 1 255 ? 14.298 1.200 -9.522 1.00 96.69 255 ALA A N 1
ATOM 2061 C CA . ALA A 1 255 ? 13.701 0.558 -8.346 1.00 96.69 255 ALA A CA 1
ATOM 2062 C C . ALA A 1 255 ? 14.542 0.809 -7.082 1.00 96.69 255 ALA A C 1
ATOM 2064 O O . ALA A 1 255 ? 14.575 0.002 -6.150 1.00 96.69 255 ALA A O 1
ATOM 2065 N N . ALA A 1 256 ? 15.264 1.935 -7.058 1.00 94.50 256 ALA A N 1
ATOM 2066 C CA . ALA A 1 256 ? 15.960 2.383 -5.860 1.00 94.50 256 ALA A CA 1
ATOM 2067 C C . ALA A 1 256 ? 14.953 2.573 -4.717 1.00 94.50 256 ALA A C 1
ATOM 2069 O O . ALA A 1 256 ? 13.816 2.989 -4.945 1.00 94.50 256 ALA A O 1
ATOM 2070 N N . ASN A 1 257 ? 15.361 2.232 -3.496 1.00 95.00 257 ASN A N 1
ATOM 2071 C CA . ASN A 1 257 ? 14.536 2.295 -2.282 1.00 95.00 257 ASN A CA 1
ATOM 2072 C C . ASN A 1 257 ? 13.207 1.514 -2.313 1.00 95.00 257 ASN A C 1
ATOM 2074 O O . ASN A 1 257 ? 12.407 1.704 -1.404 1.00 95.00 257 ASN A O 1
ATOM 2078 N N . MET A 1 258 ? 12.932 0.654 -3.304 1.00 97.44 258 MET A N 1
ATOM 2079 C CA . MET A 1 258 ? 11.586 0.089 -3.521 1.00 97.44 258 MET A CA 1
ATOM 2080 C C . MET A 1 258 ? 10.929 -0.492 -2.256 1.00 97.44 258 MET A C 1
ATOM 2082 O O . MET A 1 258 ? 9.740 -0.267 -2.057 1.00 97.44 258 MET A O 1
ATOM 2086 N N . PHE A 1 259 ? 11.699 -1.158 -1.388 1.00 97.06 259 PHE A N 1
ATOM 2087 C CA . PHE A 1 259 ? 11.263 -1.725 -0.105 1.00 97.06 259 PHE A CA 1
ATOM 2088 C C . PHE A 1 259 ? 12.039 -1.160 1.099 1.00 97.06 259 PHE A C 1
ATOM 2090 O O . PHE A 1 259 ? 12.042 -1.762 2.178 1.00 97.06 259 PHE A O 1
ATOM 2097 N N . ALA A 1 260 ? 12.715 -0.017 0.951 1.00 92.75 260 ALA A N 1
ATOM 2098 C CA . ALA A 1 260 ? 13.435 0.596 2.061 1.00 92.75 260 ALA A CA 1
ATOM 2099 C C . ALA A 1 260 ? 12.457 0.876 3.213 1.00 92.75 260 ALA A C 1
ATOM 2101 O O . ALA A 1 260 ? 11.347 1.346 3.000 1.00 92.75 260 ALA A O 1
ATOM 2102 N N . HIS A 1 261 ? 12.819 0.546 4.451 1.00 90.81 261 HIS A N 1
ATOM 2103 C CA . HIS A 1 261 ? 11.943 0.659 5.624 1.00 90.81 261 HIS A CA 1
ATOM 2104 C C . HIS A 1 261 ? 10.614 -0.135 5.572 1.00 90.81 261 HIS A C 1
ATOM 2106 O O . HIS A 1 261 ? 9.790 0.030 6.479 1.00 90.81 261 HIS A O 1
ATOM 2112 N N . ALA A 1 262 ? 10.392 -1.034 4.604 1.00 92.50 262 ALA A N 1
ATOM 2113 C CA . ALA A 1 262 ? 9.261 -1.968 4.600 1.00 92.50 262 ALA A CA 1
ATOM 2114 C C . ALA A 1 262 ? 9.499 -3.078 5.642 1.00 92.50 262 ALA A C 1
ATOM 2116 O O . ALA A 1 262 ? 9.926 -4.192 5.344 1.00 92.50 262 ALA A O 1
ATOM 2117 N N . LYS A 1 263 ? 9.306 -2.739 6.923 1.00 89.06 263 LYS A N 1
ATOM 2118 C CA . LYS A 1 263 ? 9.796 -3.520 8.074 1.00 89.06 263 LYS A CA 1
ATOM 2119 C C . LYS A 1 263 ? 9.313 -4.974 8.101 1.00 89.06 263 LYS A C 1
ATOM 2121 O O . LYS A 1 263 ? 10.060 -5.809 8.607 1.00 89.06 263 LYS A O 1
ATOM 2126 N N . LYS A 1 264 ? 8.094 -5.265 7.625 1.00 91.81 264 LYS A N 1
ATOM 2127 C CA . LYS A 1 264 ? 7.506 -6.617 7.601 1.00 91.81 264 LYS A CA 1
ATOM 2128 C C . LYS A 1 264 ? 7.768 -7.404 6.310 1.00 91.81 264 LYS A C 1
ATOM 2130 O O . LYS A 1 264 ? 7.523 -8.607 6.321 1.00 91.81 264 LYS A O 1
ATOM 2135 N N . PHE A 1 265 ? 8.258 -6.771 5.244 1.00 95.56 265 PHE A N 1
ATOM 2136 C CA . PHE A 1 265 ? 8.379 -7.412 3.937 1.00 95.56 265 PHE A CA 1
ATOM 2137 C C . PHE A 1 265 ? 9.381 -8.574 3.964 1.00 95.56 265 PHE A C 1
ATOM 2139 O O . PHE A 1 265 ? 10.544 -8.393 4.332 1.00 95.56 265 PHE A O 1
ATOM 2146 N N . ASN A 1 266 ? 8.922 -9.768 3.583 1.00 94.56 266 ASN A N 1
ATOM 2147 C CA . ASN A 1 266 ? 9.745 -10.971 3.501 1.00 94.56 266 ASN A CA 1
ATOM 2148 C C . ASN A 1 266 ? 9.201 -11.983 2.473 1.00 94.56 266 ASN A C 1
ATOM 2150 O O . ASN A 1 266 ? 8.975 -13.147 2.802 1.00 94.56 266 ASN A O 1
ATOM 2154 N N . GLN A 1 267 ? 8.930 -11.524 1.251 1.00 96.38 267 GLN A N 1
ATOM 2155 C CA . GLN A 1 267 ? 8.358 -12.349 0.179 1.00 96.38 267 GLN A CA 1
ATOM 2156 C C . GLN A 1 267 ? 9.408 -12.689 -0.881 1.00 96.38 267 GLN A C 1
ATOM 2158 O O . GLN A 1 267 ? 10.270 -11.844 -1.143 1.00 96.38 267 GLN A O 1
ATOM 2163 N N . PRO A 1 268 ? 9.355 -13.891 -1.485 1.00 95.25 268 PRO A N 1
ATOM 2164 C CA . PRO A 1 268 ? 10.313 -14.307 -2.503 1.00 95.25 268 PRO A CA 1
ATOM 2165 C C . PRO A 1 268 ? 10.244 -13.399 -3.735 1.00 95.25 268 PRO A C 1
ATOM 2167 O O . PRO A 1 268 ? 9.167 -12.970 -4.153 1.00 95.25 268 PRO A O 1
ATOM 2170 N N . LEU A 1 269 ? 11.415 -13.112 -4.308 1.00 95.19 269 LEU A N 1
ATOM 2171 C CA . LEU A 1 269 ? 11.590 -12.279 -5.505 1.00 95.19 269 LEU A CA 1
ATOM 2172 C C . LEU A 1 269 ? 12.573 -12.916 -6.502 1.00 95.19 269 LEU A C 1
ATOM 2174 O O . LEU A 1 269 ? 13.022 -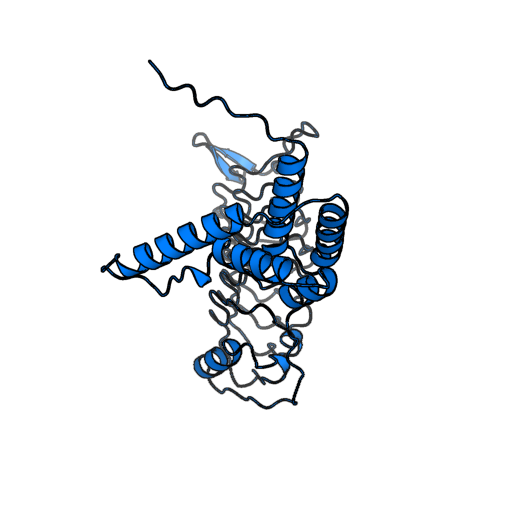12.269 -7.444 1.00 95.19 269 LEU A O 1
ATOM 2178 N N . ASP A 1 270 ? 12.945 -14.181 -6.317 1.00 91.50 270 ASP A N 1
ATOM 2179 C CA . ASP A 1 270 ? 13.978 -14.880 -7.091 1.00 91.50 270 ASP A CA 1
ATOM 2180 C C . ASP A 1 270 ? 13.642 -15.007 -8.590 1.00 91.50 270 ASP A C 1
ATOM 2182 O O . ASP A 1 270 ? 14.548 -15.112 -9.431 1.00 91.50 270 ASP A O 1
ATOM 2186 N N . LYS A 1 271 ? 12.357 -14.930 -8.955 1.00 93.94 271 LYS A N 1
ATOM 2187 C CA . LYS A 1 271 ? 11.912 -14.929 -10.356 1.00 93.94 271 LYS A CA 1
ATOM 2188 C C . LYS A 1 271 ? 12.058 -13.585 -11.058 1.00 93.94 271 LYS A C 1
ATOM 2190 O O . LYS A 1 271 ? 12.108 -13.580 -12.288 1.00 93.94 271 LYS A O 1
ATOM 2195 N N . TRP A 1 272 ? 12.203 -12.479 -10.328 1.00 96.44 272 TRP A N 1
ATOM 2196 C CA . TRP A 1 272 ? 12.332 -11.153 -10.930 1.00 96.44 272 TRP A CA 1
ATOM 2197 C C . TRP A 1 272 ? 13.533 -11.064 -11.870 1.00 96.44 272 TRP A C 1
ATOM 2199 O O . TRP A 1 272 ? 14.604 -11.606 -11.596 1.00 96.44 272 TRP A O 1
ATOM 2209 N N . ASN A 1 273 ? 13.337 -10.366 -12.987 1.00 94.69 273 ASN A N 1
ATOM 2210 C CA . ASN A 1 273 ? 14.376 -10.063 -13.958 1.00 94.69 273 ASN A CA 1
ATOM 2211 C C . ASN A 1 273 ? 14.536 -8.548 -14.046 1.00 94.69 273 ASN A C 1
ATOM 2213 O O . ASN A 1 273 ? 13.620 -7.866 -14.481 1.00 94.69 273 ASN A O 1
ATOM 2217 N N . LEU A 1 274 ? 15.689 -8.029 -13.636 1.00 92.25 274 LEU A N 1
ATOM 2218 C CA . LEU A 1 274 ? 15.976 -6.598 -13.567 1.00 92.25 274 LEU A CA 1
ATOM 2219 C C . LEU A 1 274 ? 17.013 -6.194 -14.626 1.00 92.25 274 LEU A C 1
ATOM 2221 O O . LEU A 1 274 ? 17.775 -5.253 -14.420 1.00 92.25 274 LEU A O 1
ATOM 2225 N N . CYS A 1 275 ? 17.053 -6.885 -15.772 1.00 91.06 275 CYS A N 1
ATOM 2226 C CA . CYS A 1 275 ? 18.088 -6.707 -16.794 1.00 91.06 275 CYS A CA 1
ATOM 2227 C C . CYS A 1 275 ? 18.156 -5.290 -17.392 1.00 91.06 275 CYS A C 1
ATOM 2229 O O . CYS A 1 275 ? 19.192 -4.913 -17.932 1.00 91.06 275 CYS A O 1
ATOM 2231 N N . LYS A 1 276 ? 17.089 -4.486 -17.280 1.00 94.06 276 LYS A N 1
ATOM 2232 C CA . LYS A 1 276 ? 17.055 -3.077 -17.717 1.00 94.06 276 LYS A CA 1
ATOM 2233 C C . LYS A 1 276 ? 17.287 -2.066 -16.593 1.00 94.06 276 LYS A C 1
ATOM 2235 O O . LYS A 1 276 ? 17.305 -0.859 -16.846 1.00 94.06 276 LYS A O 1
ATOM 2240 N N . ALA A 1 277 ? 17.487 -2.530 -15.364 1.00 92.69 277 ALA A N 1
ATOM 2241 C CA . ALA A 1 277 ? 17.563 -1.665 -14.204 1.00 92.69 277 ALA A CA 1
ATOM 2242 C C . ALA A 1 277 ? 18.842 -0.815 -14.201 1.00 92.69 277 ALA A C 1
ATOM 2244 O O . ALA A 1 277 ? 19.961 -1.315 -14.231 1.00 92.69 277 ALA A O 1
ATOM 2245 N N . LYS A 1 278 ? 18.691 0.504 -14.107 1.00 91.00 278 LYS A N 1
ATOM 2246 C CA . LYS A 1 278 ? 19.787 1.483 -14.063 1.00 91.00 278 LYS A CA 1
ATOM 2247 C C . LYS A 1 278 ? 20.143 1.868 -12.628 1.00 91.00 278 LYS A C 1
ATOM 2249 O O . LYS A 1 278 ? 21.315 2.069 -12.302 1.00 91.00 278 LYS A O 1
ATOM 2254 N N . LYS A 1 279 ? 19.130 2.014 -11.765 1.00 90.25 279 LYS A N 1
ATOM 2255 C CA . LYS A 1 279 ? 19.298 2.404 -10.356 1.00 90.25 279 LYS A CA 1
ATOM 2256 C C . LYS A 1 279 ? 18.419 1.543 -9.467 1.00 90.25 279 LYS A C 1
ATOM 2258 O O . LYS A 1 279 ? 17.196 1.660 -9.509 1.00 90.25 279 LYS A O 1
ATOM 2263 N N . ILE A 1 280 ? 19.060 0.731 -8.636 1.00 89.62 280 ILE A N 1
ATOM 2264 C CA . ILE A 1 280 ? 18.363 -0.143 -7.689 1.00 89.62 280 ILE A CA 1
ATOM 2265 C C . ILE A 1 280 ? 18.867 -0.007 -6.261 1.00 89.62 280 ILE A C 1
ATOM 2267 O O . ILE A 1 280 ? 18.235 -0.562 -5.383 1.00 89.62 280 ILE A O 1
ATOM 2271 N N . TYR A 1 281 ? 19.923 0.767 -5.998 1.00 87.44 281 TYR A N 1
ATOM 2272 C CA . TYR A 1 281 ? 20.498 1.009 -4.668 1.00 87.44 281 TYR A CA 1
ATOM 2273 C C . TYR A 1 281 ? 19.472 1.166 -3.524 1.00 87.44 281 TYR A C 1
ATOM 2275 O O . TYR A 1 281 ? 18.364 1.664 -3.712 1.00 87.44 281 TYR A O 1
ATOM 2283 N N . GLN A 1 282 ? 19.858 0.740 -2.316 1.00 88.00 282 GLN A N 1
ATOM 2284 C CA . GLN A 1 282 ? 19.035 0.802 -1.092 1.00 88.00 282 GLN A CA 1
ATOM 2285 C C . GLN A 1 282 ? 17.636 0.140 -1.157 1.00 88.00 282 GLN A C 1
ATOM 2287 O O . GLN A 1 282 ? 16.858 0.307 -0.227 1.00 88.00 282 GLN A O 1
ATOM 2292 N N . MET A 1 283 ? 17.318 -0.663 -2.183 1.00 91.00 283 MET A N 1
ATOM 2293 C CA . MET A 1 283 ? 16.063 -1.424 -2.317 1.00 91.00 283 MET A CA 1
ATOM 2294 C C . MET A 1 283 ? 15.554 -2.066 -1.020 1.00 91.00 283 MET A C 1
ATOM 2296 O O . MET A 1 283 ? 14.362 -1.969 -0.769 1.00 91.00 283 MET A O 1
ATOM 2300 N N . PHE A 1 284 ? 16.419 -2.666 -0.194 1.00 91.25 284 PHE A N 1
ATOM 2301 C CA . PHE A 1 284 ? 16.032 -3.310 1.072 1.00 91.25 284 PHE A CA 1
ATOM 2302 C C . PHE A 1 284 ? 16.589 -2.596 2.311 1.00 91.25 284 PHE A C 1
ATOM 2304 O O . PHE A 1 284 ? 16.637 -3.175 3.395 1.00 91.25 284 PHE A O 1
ATOM 2311 N N . TRP A 1 285 ? 17.021 -1.337 2.195 1.00 86.88 285 TRP A N 1
ATOM 2312 C CA . TRP A 1 285 ? 17.622 -0.608 3.312 1.00 86.88 285 TRP A CA 1
ATOM 2313 C C . TRP A 1 285 ? 16.671 -0.564 4.519 1.00 86.88 285 TRP A C 1
ATOM 2315 O O . TRP A 1 285 ? 15.536 -0.112 4.408 1.00 86.88 285 TRP A O 1
ATOM 2325 N N . ASN A 1 286 ? 17.107 -1.059 5.685 1.00 83.81 286 ASN A N 1
ATOM 2326 C CA . ASN A 1 286 ? 16.279 -1.158 6.901 1.00 83.81 286 ASN A CA 1
ATOM 2327 C C . ASN A 1 286 ? 14.957 -1.965 6.743 1.00 83.81 286 ASN A C 1
ATOM 2329 O O . ASN A 1 286 ? 14.020 -1.795 7.532 1.00 83.81 286 ASN A O 1
ATOM 2333 N N . ALA A 1 287 ? 14.864 -2.871 5.760 1.00 88.62 287 ALA A N 1
ATOM 2334 C CA . ALA A 1 287 ? 13.790 -3.862 5.645 1.00 88.62 287 ALA A CA 1
ATOM 2335 C C . ALA A 1 287 ? 14.038 -5.020 6.631 1.00 88.62 287 ALA A C 1
ATOM 2337 O O . ALA A 1 287 ? 14.546 -6.083 6.285 1.00 88.62 287 ALA A O 1
ATOM 2338 N N . LYS A 1 288 ? 13.735 -4.786 7.912 1.00 85.69 288 LYS A N 1
ATOM 2339 C CA . LYS A 1 288 ? 14.198 -5.616 9.044 1.00 85.69 288 LYS A CA 1
ATOM 2340 C C . LYS A 1 288 ? 13.848 -7.107 8.986 1.00 85.69 288 LYS A C 1
ATOM 2342 O O . LYS A 1 288 ? 14.509 -7.883 9.667 1.00 85.69 288 LYS A O 1
ATOM 2347 N N . LYS A 1 289 ? 12.795 -7.506 8.269 1.00 89.00 289 LYS A N 1
ATOM 2348 C CA . LYS A 1 289 ? 12.359 -8.909 8.163 1.00 89.00 289 LYS A CA 1
ATOM 2349 C C . LYS A 1 289 ? 12.818 -9.608 6.887 1.00 89.00 289 LYS A C 1
ATOM 2351 O O . LYS A 1 289 ? 12.649 -10.820 6.811 1.00 89.00 289 LYS A O 1
ATOM 2356 N N . PHE A 1 290 ? 13.391 -8.884 5.929 1.00 89.62 290 PHE A N 1
ATOM 2357 C CA . PHE A 1 290 ? 13.756 -9.451 4.639 1.00 89.62 290 PHE A CA 1
ATOM 2358 C C . PHE A 1 290 ? 14.928 -10.431 4.777 1.00 89.62 290 PHE A C 1
ATOM 2360 O O . PHE A 1 290 ? 16.021 -10.043 5.187 1.00 89.62 290 PHE A O 1
ATOM 2367 N N . ASN A 1 291 ? 14.698 -11.703 4.441 1.00 86.50 291 ASN A N 1
ATOM 2368 C CA . ASN A 1 291 ? 15.684 -12.782 4.555 1.00 86.50 291 ASN A CA 1
ATOM 2369 C C . ASN A 1 291 ? 15.655 -13.779 3.378 1.00 86.50 291 ASN A C 1
ATOM 2371 O O . ASN A 1 291 ? 16.051 -14.936 3.539 1.00 86.50 291 ASN A O 1
ATOM 2375 N N . GLN A 1 292 ? 15.170 -13.342 2.214 1.00 88.75 292 GLN A N 1
ATOM 2376 C CA . GLN A 1 292 ? 14.980 -14.193 1.038 1.00 88.75 292 GLN A CA 1
ATOM 2377 C C . GLN A 1 292 ? 16.275 -14.393 0.243 1.00 88.75 292 GLN A C 1
ATOM 2379 O O . GLN A 1 292 ? 17.135 -13.513 0.203 1.00 88.75 292 GLN A O 1
ATOM 2384 N N . ASN A 1 293 ? 16.393 -15.548 -0.417 1.00 86.62 293 ASN A N 1
ATOM 2385 C CA . ASN A 1 293 ? 17.518 -15.855 -1.298 1.00 86.62 293 ASN A CA 1
ATOM 2386 C C . ASN A 1 293 ? 17.371 -15.106 -2.636 1.00 86.62 293 ASN A C 1
ATOM 2388 O O . ASN A 1 293 ? 16.327 -15.191 -3.278 1.00 86.62 293 ASN A O 1
ATOM 2392 N N . LEU A 1 294 ? 18.425 -14.401 -3.060 1.00 87.19 294 LEU A N 1
ATOM 2393 C CA . LEU A 1 294 ? 18.480 -13.669 -4.332 1.00 87.19 294 LEU A CA 1
ATOM 2394 C C . LEU A 1 294 ? 19.659 -14.118 -5.221 1.00 87.19 294 LEU A C 1
ATOM 2396 O O . LEU A 1 294 ? 20.088 -13.381 -6.105 1.00 87.19 294 LEU A O 1
ATOM 2400 N N . ASP A 1 295 ? 20.209 -15.320 -5.021 1.00 85.50 295 ASP A N 1
ATOM 2401 C CA . ASP A 1 295 ? 21.303 -15.878 -5.839 1.00 85.50 295 ASP A CA 1
ATOM 2402 C C . ASP A 1 295 ? 20.959 -15.888 -7.336 1.00 85.50 295 ASP A C 1
ATOM 2404 O O . ASP A 1 295 ? 21.812 -15.610 -8.177 1.00 85.50 295 ASP A O 1
ATOM 2408 N N . SER A 1 296 ? 19.688 -16.116 -7.673 1.00 87.50 296 SER A N 1
ATOM 2409 C CA . SER A 1 296 ? 19.187 -16.154 -9.052 1.00 87.50 296 SER A CA 1
ATOM 2410 C C . SER A 1 296 ? 19.241 -14.811 -9.791 1.00 87.50 296 SER A C 1
ATOM 2412 O O . SER A 1 296 ? 19.011 -14.776 -11.000 1.00 87.50 296 SER A O 1
ATOM 2414 N N . TRP A 1 297 ? 19.497 -13.699 -9.099 1.00 88.31 297 TRP A N 1
ATOM 2415 C CA . TRP A 1 297 ? 19.551 -12.368 -9.708 1.00 88.31 297 TRP A CA 1
ATOM 2416 C C . TRP A 1 297 ? 20.887 -12.059 -10.384 1.00 88.31 297 TRP A C 1
ATOM 2418 O O . TRP A 1 297 ? 20.935 -11.114 -11.168 1.00 88.31 297 TRP A O 1
ATOM 2428 N N . GLY A 1 298 ? 21.950 -12.830 -10.124 1.00 82.25 298 GLY A N 1
ATOM 2429 C CA . GLY A 1 298 ? 23.303 -12.541 -10.615 1.00 82.25 298 GLY A CA 1
ATOM 2430 C C . GLY A 1 298 ? 23.343 -12.236 -12.114 1.00 82.25 298 GLY A C 1
ATOM 2431 O O . GLY A 1 298 ? 23.769 -11.150 -12.513 1.00 82.25 298 GLY A O 1
ATOM 2432 N N . ASP A 1 299 ? 22.779 -13.121 -12.934 1.00 84.56 299 ASP A N 1
ATOM 2433 C CA . ASP A 1 299 ? 22.729 -12.964 -14.397 1.00 84.56 299 ASP A CA 1
ATOM 2434 C C . ASP A 1 299 ? 21.569 -12.074 -14.878 1.00 84.56 299 ASP A C 1
ATOM 2436 O O . ASP A 1 299 ? 21.486 -11.716 -16.051 1.00 84.56 299 ASP A O 1
ATOM 2440 N N . LYS A 1 300 ? 20.667 -11.685 -13.971 1.00 87.38 300 LYS A N 1
ATOM 2441 C CA . LYS A 1 300 ? 19.468 -10.880 -14.253 1.00 87.38 300 LYS A CA 1
ATOM 2442 C C . LYS A 1 300 ? 19.652 -9.394 -13.936 1.00 87.38 300 LYS A C 1
ATOM 2444 O O . LYS A 1 300 ? 18.675 -8.648 -13.917 1.00 87.38 300 LYS A O 1
ATOM 2449 N N . LEU A 1 301 ? 20.884 -8.962 -13.674 1.00 85.69 301 LEU A N 1
ATOM 2450 C CA . LEU A 1 301 ? 21.249 -7.566 -13.436 1.00 85.69 301 LEU A CA 1
ATOM 2451 C C . LEU A 1 301 ? 22.212 -7.060 -14.511 1.00 85.69 301 LEU A C 1
ATOM 2453 O O . LEU A 1 301 ? 23.200 -7.748 -14.793 1.00 85.69 301 LEU A O 1
ATOM 2457 N N . PRO A 1 302 ? 21.994 -5.853 -15.062 1.00 83.62 302 PRO A N 1
ATOM 2458 C CA . PRO A 1 302 ? 22.875 -5.308 -16.077 1.00 83.62 302 PRO A CA 1
ATOM 2459 C C . PRO A 1 302 ? 24.247 -4.970 -15.498 1.00 83.62 302 PRO A C 1
ATOM 2461 O O . PRO A 1 302 ? 24.398 -4.625 -14.320 1.00 83.62 302 PRO A O 1
ATOM 2464 N N . GLU A 1 303 ? 25.256 -5.045 -16.357 1.00 78.44 303 GLU A N 1
ATOM 2465 C CA . GLU A 1 303 ? 26.604 -4.585 -16.050 1.00 78.44 303 GLU A CA 1
ATOM 2466 C C . GLU A 1 303 ? 26.597 -3.075 -15.733 1.00 78.44 303 GLU A C 1
ATOM 2468 O O . GLU A 1 303 ? 25.864 -2.296 -16.344 1.00 78.44 303 GLU A O 1
ATOM 2473 N N . GLY A 1 304 ? 27.366 -2.651 -14.726 1.00 72.25 304 GLY A N 1
ATOM 2474 C CA . GLY A 1 304 ? 27.431 -1.243 -14.303 1.00 72.25 304 GLY A CA 1
ATOM 2475 C C . GLY A 1 304 ? 26.214 -0.719 -13.522 1.00 72.25 304 GLY A C 1
ATOM 2476 O O . GLY A 1 304 ? 26.167 0.470 -13.193 1.00 72.25 304 GLY A O 1
ATOM 2477 N N . CYS A 1 305 ? 25.239 -1.573 -13.185 1.00 79.25 305 CYS A N 1
ATOM 2478 C CA . CYS A 1 305 ? 24.092 -1.187 -12.362 1.00 79.25 305 CYS A CA 1
ATOM 2479 C C . CYS A 1 305 ? 24.513 -0.669 -10.970 1.00 79.25 305 CYS A C 1
ATOM 2481 O O . CYS A 1 305 ? 25.365 -1.252 -10.296 1.00 79.25 305 CYS A O 1
ATOM 2483 N N . LYS A 1 306 ? 23.880 0.412 -10.490 1.00 77.88 306 LYS A N 1
ATOM 2484 C CA . LYS A 1 306 ? 24.148 0.973 -9.153 1.00 77.88 306 LYS A CA 1
ATOM 2485 C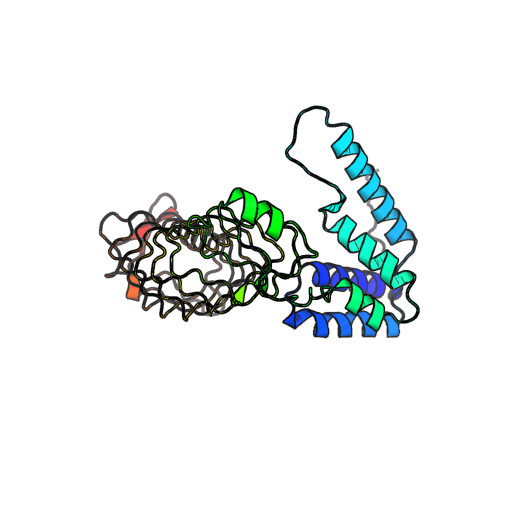 C . LYS A 1 306 ? 23.349 0.237 -8.071 1.00 77.88 306 LYS A C 1
ATOM 2487 O O . LYS A 1 306 ? 22.147 0.473 -7.938 1.00 77.88 306 LYS A O 1
ATOM 2492 N N . ILE A 1 307 ? 24.041 -0.563 -7.252 1.00 74.94 307 ILE A N 1
ATOM 2493 C CA . ILE A 1 307 ? 23.452 -1.427 -6.201 1.00 74.94 307 ILE A CA 1
ATOM 2494 C C . ILE A 1 307 ? 23.821 -1.034 -4.752 1.00 74.94 307 ILE A C 1
ATOM 2496 O O . ILE A 1 307 ? 23.564 -1.779 -3.808 1.00 74.94 307 ILE A O 1
ATOM 2500 N N . GLY A 1 308 ? 24.431 0.140 -4.551 1.00 73.56 308 GLY A N 1
ATOM 2501 C CA . GLY A 1 308 ? 24.986 0.558 -3.256 1.00 73.56 308 GLY A CA 1
ATOM 2502 C C . GLY A 1 308 ? 24.009 0.468 -2.069 1.00 73.56 308 GLY A C 1
ATOM 2503 O O . GLY A 1 308 ? 22.825 0.784 -2.185 1.00 73.56 308 GLY A O 1
ATOM 2504 N N . TYR A 1 309 ? 24.525 0.060 -0.904 1.00 74.44 309 TYR A N 1
ATOM 2505 C CA . TYR A 1 309 ? 23.807 -0.011 0.382 1.00 74.44 309 TYR A CA 1
ATOM 2506 C C . TYR A 1 309 ? 22.518 -0.846 0.405 1.00 74.44 309 TYR A C 1
ATOM 2508 O O . TYR A 1 309 ? 21.676 -0.639 1.279 1.00 74.44 309 TYR A O 1
ATOM 2516 N N . TRP A 1 310 ? 22.364 -1.804 -0.510 1.00 76.81 310 TRP A N 1
ATOM 2517 C CA . TRP A 1 310 ? 21.148 -2.610 -0.623 1.00 76.81 310 TRP A CA 1
ATOM 2518 C C . TRP A 1 310 ? 20.658 -3.232 0.683 1.00 76.81 310 TRP A C 1
ATOM 2520 O O . TRP A 1 310 ? 19.469 -3.152 0.974 1.00 76.81 310 TRP A O 1
ATOM 2530 N N . PHE A 1 311 ? 21.579 -3.771 1.484 1.00 71.38 311 PHE A N 1
ATOM 2531 C CA . PHE A 1 311 ? 21.256 -4.505 2.707 1.00 71.38 311 PHE A CA 1
ATOM 2532 C C . PHE A 1 311 ? 21.738 -3.825 3.994 1.00 71.38 311 PHE A C 1
ATOM 2534 O O . PHE A 1 311 ? 21.867 -4.467 5.038 1.00 71.38 311 PHE A O 1
ATOM 2541 N N . LYS A 1 312 ? 22.036 -2.519 3.961 1.00 71.81 312 LYS A N 1
ATOM 2542 C CA . LYS A 1 312 ? 22.509 -1.817 5.163 1.00 71.81 312 LYS A CA 1
ATOM 2543 C C . LYS A 1 312 ? 21.415 -1.870 6.251 1.00 71.81 312 LYS A C 1
ATOM 2545 O O . LYS A 1 312 ? 20.278 -1.466 6.017 1.00 71.81 312 LYS A O 1
ATOM 2550 N N . PHE A 1 313 ? 21.757 -2.395 7.430 1.00 66.06 313 PHE A N 1
ATOM 2551 C CA . PHE A 1 313 ? 20.834 -2.647 8.554 1.00 66.06 313 PHE A CA 1
ATOM 2552 C C . PHE A 1 313 ? 19.679 -3.631 8.279 1.00 66.06 313 PHE A C 1
ATOM 2554 O O . PHE A 1 313 ? 18.694 -3.638 9.020 1.00 66.06 313 PHE A O 1
ATOM 2561 N N . VAL A 1 314 ? 19.785 -4.475 7.250 1.00 63.41 314 VAL A N 1
ATOM 2562 C CA . VAL A 1 314 ? 18.919 -5.656 7.136 1.00 63.41 314 VAL A CA 1
ATOM 2563 C C . VAL A 1 314 ? 19.384 -6.675 8.169 1.00 63.41 314 VAL A C 1
ATOM 2565 O O . VAL A 1 314 ? 20.584 -6.915 8.316 1.00 63.41 314 VAL A O 1
ATOM 2568 N N . ALA A 1 315 ? 18.445 -7.250 8.921 1.00 57.47 315 ALA A N 1
ATOM 2569 C CA . ALA A 1 315 ? 18.765 -8.340 9.826 1.00 57.47 315 ALA A CA 1
ATOM 2570 C C . ALA A 1 315 ? 19.004 -9.601 8.986 1.00 57.47 315 ALA A C 1
ATOM 2572 O O . ALA A 1 315 ? 18.080 -10.368 8.725 1.00 57.47 315 ALA A O 1
ATOM 2573 N N . PHE A 1 316 ? 20.244 -9.806 8.543 1.00 55.12 316 PHE A N 1
ATOM 2574 C CA . PHE A 1 316 ? 20.680 -11.128 8.113 1.00 55.12 316 PHE A CA 1
ATOM 2575 C C . PHE A 1 316 ? 20.503 -12.051 9.313 1.00 55.12 316 PHE A C 1
ATOM 2577 O O . PHE A 1 316 ? 21.061 -11.799 10.380 1.00 55.12 316 PHE A O 1
ATOM 2584 N N . SER A 1 317 ? 19.616 -13.030 9.176 1.00 42.78 317 SER A N 1
ATOM 2585 C CA . SER A 1 317 ? 19.228 -13.915 10.266 1.00 42.78 317 SER A CA 1
ATOM 2586 C C . SER A 1 317 ? 20.464 -14.601 10.871 1.00 42.78 317 SER A C 1
ATOM 2588 O O . SER A 1 317 ? 21.133 -15.346 10.162 1.00 42.78 317 SER A O 1
ATOM 2590 N N . PRO A 1 318 ? 20.755 -14.420 12.174 1.00 41.97 318 PRO A N 1
ATOM 2591 C CA . PRO A 1 318 ? 21.671 -15.290 12.904 1.00 41.97 318 PRO A CA 1
ATOM 2592 C C . PRO A 1 318 ? 20.983 -16.591 13.355 1.00 41.97 318 PRO A C 1
ATOM 2594 O O . PRO A 1 318 ? 21.605 -17.389 14.047 1.00 41.97 318 PRO A O 1
ATOM 2597 N N . ILE A 1 319 ? 19.705 -16.808 13.006 1.00 43.41 319 ILE A N 1
ATOM 2598 C CA . ILE A 1 319 ? 18.911 -17.968 13.457 1.00 43.41 319 ILE A CA 1
ATOM 2599 C C . ILE A 1 319 ? 19.440 -19.270 12.828 1.00 43.41 319 ILE A C 1
ATOM 2601 O O . ILE A 1 319 ? 19.280 -20.344 13.397 1.00 43.41 319 ILE A O 1
ATOM 2605 N N . ASP A 1 320 ? 20.124 -19.156 11.692 1.00 47.00 320 ASP A N 1
ATOM 2606 C CA . ASP A 1 320 ? 20.621 -20.251 10.867 1.00 47.00 320 ASP A CA 1
ATOM 2607 C C . ASP A 1 320 ? 22.141 -20.163 10.599 1.00 47.00 320 ASP A C 1
ATOM 2609 O O . ASP A 1 320 ? 22.714 -21.077 10.020 1.00 47.00 320 ASP A O 1
ATOM 2613 N N . GLY A 1 321 ? 22.823 -19.099 11.048 1.00 46.56 321 GLY A N 1
ATOM 2614 C CA . GLY A 1 321 ? 24.286 -18.958 10.949 1.00 46.56 321 GLY A CA 1
ATOM 2615 C C . GLY A 1 321 ? 24.859 -18.789 9.531 1.00 46.56 321 GLY A C 1
ATOM 2616 O O . GLY A 1 321 ? 26.066 -18.602 9.392 1.00 46.56 321 GLY A O 1
ATOM 2617 N N . GLU A 1 322 ? 24.026 -18.815 8.490 1.00 56.50 322 GLU A N 1
ATOM 2618 C CA . GLU A 1 322 ? 24.451 -18.664 7.097 1.00 56.50 322 GLU A CA 1
ATOM 2619 C C . GLU A 1 322 ? 24.357 -17.206 6.624 1.00 56.50 322 GLU A C 1
ATOM 2621 O O . GLU A 1 322 ? 23.321 -16.546 6.754 1.00 56.50 322 GLU A O 1
ATOM 2626 N N . ASP A 1 323 ? 25.442 -16.698 6.028 1.00 63.00 323 ASP A N 1
ATOM 2627 C CA . ASP A 1 323 ? 25.428 -15.429 5.300 1.00 63.00 323 ASP A CA 1
ATOM 2628 C C . ASP A 1 323 ? 24.541 -15.588 4.053 1.00 63.00 323 ASP A C 1
ATOM 2630 O O . ASP A 1 323 ? 24.967 -16.128 3.036 1.00 63.00 323 ASP A O 1
ATOM 2634 N N . LYS A 1 324 ? 23.282 -15.139 4.137 1.00 66.75 324 LYS A N 1
ATOM 2635 C CA . LYS A 1 324 ? 22.325 -15.150 3.012 1.00 66.75 324 LYS A CA 1
ATOM 2636 C C . LYS A 1 324 ? 22.560 -14.020 2.006 1.00 66.75 324 LYS A C 1
ATOM 2638 O O . LYS A 1 324 ? 21.691 -13.755 1.172 1.00 66.75 324 LYS A O 1
ATOM 2643 N N . LYS A 1 325 ? 23.699 -13.319 2.077 1.00 72.88 325 LYS A N 1
ATOM 2644 C CA . LYS A 1 325 ? 24.118 -12.442 0.983 1.00 72.88 325 LYS A CA 1
ATOM 2645 C C . LYS A 1 325 ? 24.255 -13.275 -0.288 1.00 72.88 325 LYS A C 1
ATOM 2647 O O . LYS A 1 325 ? 24.881 -14.334 -0.253 1.00 72.88 325 LYS A O 1
ATOM 2652 N N . PRO A 1 326 ? 23.713 -12.800 -1.412 1.00 78.56 326 PRO A N 1
ATOM 2653 C CA . PRO A 1 326 ? 23.806 -13.585 -2.627 1.00 78.56 326 PRO A CA 1
ATOM 2654 C C . PRO A 1 326 ? 25.259 -13.706 -3.108 1.00 78.56 326 PRO A C 1
ATOM 2656 O O . PRO A 1 326 ? 26.059 -12.780 -2.976 1.00 78.56 326 PRO A O 1
ATOM 2659 N N . LYS A 1 327 ? 25.621 -14.863 -3.662 1.00 81.50 327 LYS A N 1
ATOM 2660 C CA . LYS A 1 327 ? 27.018 -15.240 -3.964 1.00 81.50 327 LYS A CA 1
ATOM 2661 C C . LYS A 1 327 ? 27.695 -14.345 -4.996 1.00 81.50 327 LYS A C 1
ATOM 2663 O O . LYS A 1 327 ? 28.916 -14.245 -5.042 1.00 81.50 327 LYS A O 1
ATOM 2668 N N . TRP A 1 328 ? 26.898 -13.709 -5.844 1.00 80.81 328 TRP A N 1
ATOM 2669 C CA . TRP A 1 328 ? 27.354 -12.766 -6.860 1.00 80.81 328 TRP A CA 1
ATOM 2670 C C . TRP A 1 328 ? 27.629 -11.361 -6.292 1.00 80.81 328 TRP A C 1
ATOM 2672 O O . TRP A 1 328 ? 27.943 -10.458 -7.063 1.00 80.81 328 TRP A O 1
ATOM 2682 N N . PHE A 1 329 ? 27.531 -11.154 -4.973 1.00 75.31 329 PHE A N 1
ATOM 2683 C CA . PHE A 1 329 ? 27.897 -9.901 -4.310 1.00 75.31 329 PHE A CA 1
ATOM 2684 C C . PHE A 1 329 ? 29.209 -9.976 -3.545 1.00 75.31 329 PHE A C 1
ATOM 2686 O O . PHE A 1 329 ? 29.475 -10.927 -2.815 1.00 75.31 329 PHE A O 1
ATOM 2693 N N . VAL A 1 330 ? 29.942 -8.868 -3.579 1.00 72.44 330 VAL A N 1
ATOM 2694 C CA . VAL A 1 330 ? 31.114 -8.608 -2.742 1.00 72.44 330 VAL A CA 1
ATOM 2695 C C . VAL A 1 330 ? 30.974 -7.307 -1.970 1.00 72.44 330 VAL A C 1
ATOM 2697 O O . VAL A 1 330 ? 30.339 -6.351 -2.417 1.00 72.44 330 VAL A O 1
ATOM 2700 N N . THR A 1 331 ? 31.590 -7.276 -0.789 1.00 66.50 331 THR A N 1
ATOM 2701 C CA . THR A 1 331 ? 31.762 -6.051 0.001 1.00 66.50 331 THR A CA 1
ATOM 2702 C C . THR A 1 331 ? 33.093 -5.407 -0.380 1.00 66.50 331 THR A C 1
ATOM 2704 O O . THR A 1 331 ? 34.109 -6.094 -0.426 1.00 66.50 331 THR A O 1
ATOM 2707 N N . THR A 1 332 ? 33.097 -4.111 -0.674 1.00 67.94 332 THR A N 1
ATOM 2708 C CA . THR A 1 332 ? 34.299 -3.320 -0.955 1.00 67.94 332 THR A CA 1
ATOM 2709 C C . THR A 1 332 ? 34.888 -2.718 0.320 1.00 67.94 332 THR A C 1
ATOM 2711 O O . THR A 1 332 ? 34.255 -2.722 1.374 1.00 67.94 332 THR A O 1
ATOM 2714 N N . GLU A 1 333 ? 36.116 -2.198 0.229 1.00 64.31 333 GLU A N 1
ATOM 2715 C CA . GLU A 1 333 ? 36.887 -1.651 1.362 1.00 64.31 333 GLU A CA 1
ATOM 2716 C C . GLU A 1 333 ? 36.185 -0.497 2.103 1.00 64.31 333 GLU A C 1
ATOM 2718 O O . GLU A 1 333 ? 36.373 -0.320 3.302 1.00 64.31 333 GLU A O 1
ATOM 2723 N N . ASP A 1 334 ? 35.318 0.252 1.422 1.00 63.62 334 ASP A N 1
ATOM 2724 C CA . ASP A 1 334 ? 34.462 1.306 1.985 1.00 63.62 334 ASP A CA 1
ATOM 2725 C C . ASP A 1 334 ? 33.146 0.774 2.595 1.00 63.62 334 ASP A C 1
ATOM 2727 O O . ASP A 1 334 ? 32.243 1.542 2.942 1.00 63.62 334 ASP A O 1
ATOM 2731 N N . GLY A 1 335 ? 33.012 -0.549 2.721 1.00 56.81 335 GLY A N 1
ATOM 2732 C CA . GLY A 1 335 ? 31.810 -1.220 3.211 1.00 56.81 335 GLY A CA 1
ATOM 2733 C C . GLY A 1 335 ? 30.627 -1.144 2.242 1.00 56.81 335 GLY A C 1
ATOM 2734 O O . GLY A 1 335 ? 29.498 -1.460 2.633 1.00 56.81 335 GLY A O 1
ATOM 2735 N N . LEU A 1 336 ? 30.847 -0.701 0.996 1.00 59.19 336 LEU A N 1
ATOM 2736 C CA . LEU A 1 336 ? 29.825 -0.732 -0.048 1.00 59.19 336 LEU A CA 1
ATOM 2737 C C . LEU A 1 336 ? 29.687 -2.143 -0.625 1.00 59.19 336 LEU A C 1
ATOM 2739 O O . LEU A 1 336 ? 30.593 -2.959 -0.562 1.00 59.19 336 LEU A O 1
ATOM 2743 N N . LEU A 1 337 ? 28.522 -2.448 -1.190 1.00 60.66 337 LEU A N 1
ATOM 2744 C CA . LEU A 1 337 ? 28.265 -3.726 -1.853 1.00 60.66 337 LEU A CA 1
ATOM 2745 C C . LEU A 1 337 ? 28.329 -3.523 -3.372 1.00 60.66 337 LEU A C 1
ATOM 2747 O O . LEU A 1 337 ? 27.736 -2.566 -3.881 1.00 60.66 337 LEU A O 1
ATOM 2751 N N . LYS A 1 338 ? 29.034 -4.407 -4.088 1.00 66.38 338 LYS A N 1
ATOM 2752 C CA . LYS A 1 338 ? 29.135 -4.439 -5.560 1.00 66.38 338 LYS A CA 1
ATOM 2753 C C . LYS A 1 338 ? 28.867 -5.851 -6.094 1.00 66.38 338 LYS A C 1
ATOM 2755 O O . LYS A 1 338 ? 29.014 -6.828 -5.367 1.00 66.38 338 LYS A O 1
ATOM 2760 N N . LYS A 1 339 ? 28.422 -5.932 -7.351 1.00 69.56 339 LYS A N 1
ATOM 2761 C CA . LYS A 1 339 ? 28.271 -7.188 -8.097 1.00 69.56 339 LYS A CA 1
ATOM 2762 C C . LYS A 1 339 ? 29.674 -7.653 -8.511 1.00 69.56 339 LYS A C 1
ATOM 2764 O O . LYS A 1 339 ? 30.480 -6.795 -8.875 1.00 69.56 339 LYS A O 1
ATOM 2769 N N . ASN A 1 340 ? 29.934 -8.955 -8.383 1.00 64.62 340 ASN A N 1
ATOM 2770 C CA . ASN A 1 340 ? 31.159 -9.626 -8.835 1.00 64.62 340 ASN A CA 1
ATOM 2771 C C . ASN A 1 340 ? 31.404 -9.460 -10.328 1.00 64.62 340 ASN A C 1
ATOM 2773 O O . ASN A 1 340 ? 30.403 -9.467 -11.085 1.00 64.62 340 ASN A O 1
#

Organism: NCBI:txid76936

Radius of gyration: 23.45 Å; Cα contacts (8 Å, |Δi|>4): 714; chains: 1; bounding box: 63×53×66 Å

Foldseek 3Di:
DDPPPDPPDDDPQRVLLVVLLVLLLVCVQDDPVCLVVSLVVNVVSVVVVHDLDPVLLVVLVVVLVVVQVVVVPCPDDDDDDHSCPDSSVLSSVLSVQCNPDPDNSVSSCVSRPQPQQDDPAQDAEDLELVSLLVQVLPLNDANLSYACPNYQELALSCPLPPHQDNHNVLNYANQNHAELANNCQNVCNDADANLNYACQNYAYQHSNCQLVQNHAYENCSYACQNHAEQDNNCQNVQQHAYENQNYACCNHQYQASNCANNQQHAYENQNYAPCNHQEHALVCHNNANHAYANLSCLVRYHPPHHHWPNCHNHCNDCVPPDDSPHPQWDQDPVRIIDGD

Sequence (340 aa):
MENKKESKELTPQEKRNKELYDVLSSCLDAPKEELESLKAKVLALIEKGAVIDKEKISELEAYVSDLEQEYWDDSAVYAGRSAKDTEEYALLQILKKLTKAKDKAKAFDSLFTPKTSQSKGVTYQPKTKAALKKLIKDESIYLGDIDVSGVSDFTNLFDKSKRKDFSGIEKWNVSHIKDMSFCFVEARHFNHDIGSWDVSNVEDMRFMFHCAIRFNQPLESWNVSKVKDMWGMFEGASQFNQPLEKWDVSNVEYAANMFAHAKKFNQPLDKWNLCKAKKIYQMFWNAKKFNQNLDSWGDKLPEGCKIGYWFKFVAFSPIDGEDKKPKWFVTTEDGLLKKN

Mean predicted aligned error: 9.72 Å

Secondary structure (DSSP, 8-state):
-------PPPPHHHHHHHHHHHHHHHHHH--HHHHHHHHHHHHHHHHTT----HHHHHHHHHHHHHHHHHHHH--S--TT--GGGSHHHHHHHHHHHHHH-S-HHHHHHHHHS---PPP--S-B--SSHHHHHHHHH-TTS-GGGB--TT--B-TTTTTT------TTGGG---TT--B-TTTTTT-TT-----TT---TT--B-TTTTTT-TT-----TT---TT--B-TTTTTT-TT-----TT---TT--B-TTTTTT-TT-----TT---TT-SB-TTTTTT-TT-----GGGGGGS-TT-B-TTTTTT----SSS----S-TTEEE-TTS-EEE-